Protein AF-A0A7S0NFL0-F1 (afdb_monomer)

Structure (mmCIF, N/CA/C/O backbone):
data_AF-A0A7S0NFL0-F1
#
_entry.id   AF-A0A7S0NFL0-F1
#
loop_
_atom_site.group_PDB
_atom_site.id
_atom_site.type_symbol
_atom_site.label_atom_id
_atom_site.label_alt_id
_atom_site.label_comp_id
_atom_site.label_asym_id
_atom_site.label_entity_id
_atom_site.label_seq_id
_atom_site.pdbx_PDB_ins_code
_atom_site.Cartn_x
_atom_site.Cartn_y
_atom_site.Cartn_z
_atom_site.occupancy
_atom_site.B_iso_or_equiv
_atom_site.auth_seq_id
_atom_site.auth_comp_id
_atom_site.auth_asym_id
_atom_site.auth_atom_id
_atom_site.pdbx_PDB_model_num
ATOM 1 N N . MET A 1 1 ? -20.882 2.914 -18.764 1.00 39.91 1 MET A N 1
ATOM 2 C CA . MET A 1 1 ? -21.472 2.795 -17.415 1.00 39.91 1 MET A CA 1
ATOM 3 C C . MET A 1 1 ? -20.404 2.250 -16.483 1.00 39.91 1 MET A C 1
ATOM 5 O O . MET A 1 1 ? -20.250 1.039 -16.434 1.00 39.91 1 MET A O 1
ATOM 9 N N . ALA A 1 2 ? -19.615 3.140 -15.873 1.00 44.19 2 ALA A N 1
ATOM 10 C CA . ALA A 1 2 ? -18.909 2.973 -14.593 1.00 44.19 2 ALA A CA 1
ATOM 11 C C . ALA A 1 2 ? -17.993 4.198 -14.362 1.00 44.19 2 ALA A C 1
ATOM 13 O O . ALA A 1 2 ? -16.804 4.044 -14.125 1.00 44.19 2 ALA A O 1
ATOM 14 N N . ASP A 1 3 ? -18.529 5.415 -14.477 1.00 52.25 3 ASP A N 1
ATOM 15 C CA . ASP A 1 3 ? -17.844 6.620 -13.986 1.00 52.25 3 ASP A CA 1
ATOM 16 C C . ASP A 1 3 ? -18.491 6.979 -12.642 1.00 52.25 3 ASP A C 1
ATOM 18 O O . ASP A 1 3 ? -19.275 7.917 -12.545 1.00 52.25 3 ASP A O 1
ATOM 22 N N . GLY A 1 4 ? -18.289 6.113 -11.643 1.00 66.06 4 GLY A N 1
ATOM 23 C CA . GLY A 1 4 ? -18.633 6.391 -10.244 1.00 66.06 4 GLY A CA 1
ATOM 24 C C . GLY A 1 4 ? -17.430 6.985 -9.516 1.00 66.06 4 GLY A C 1
ATOM 25 O O . GLY A 1 4 ? -16.296 6.792 -9.966 1.00 66.06 4 GLY A O 1
ATOM 26 N N . ASP A 1 5 ? -17.647 7.674 -8.399 1.00 86.31 5 ASP A N 1
ATOM 27 C CA . ASP A 1 5 ? -16.567 8.313 -7.648 1.00 86.31 5 ASP A CA 1
ATOM 28 C C . ASP A 1 5 ? -15.470 7.301 -7.254 1.00 86.31 5 ASP A C 1
ATOM 30 O O . ASP A 1 5 ? -15.765 6.207 -6.755 1.00 86.31 5 ASP A O 1
ATOM 34 N N . PRO A 1 6 ? -14.178 7.617 -7.480 1.00 86.44 6 PRO A N 1
ATOM 35 C CA . PRO A 1 6 ? -13.080 6.680 -7.230 1.00 86.44 6 PRO A CA 1
ATOM 36 C C . PRO A 1 6 ? -12.967 6.293 -5.751 1.00 86.44 6 PRO A C 1
ATOM 38 O O . PRO A 1 6 ? -12.461 5.212 -5.438 1.00 86.44 6 PRO A O 1
ATOM 41 N N . GLU A 1 7 ? -13.447 7.159 -4.859 1.00 89.94 7 GLU A N 1
ATOM 42 C CA . GLU A 1 7 ? -13.522 6.925 -3.419 1.00 89.94 7 GLU A CA 1
ATOM 43 C C . GLU A 1 7 ? -14.587 5.887 -3.070 1.00 89.94 7 GLU A C 1
ATOM 45 O O . GLU A 1 7 ? -14.297 4.956 -2.326 1.00 89.94 7 GLU A O 1
ATOM 50 N N . GLU A 1 8 ? -15.784 5.978 -3.654 1.00 88.12 8 GLU A N 1
ATOM 51 C CA . GLU A 1 8 ? -16.863 5.011 -3.422 1.00 88.12 8 GLU A CA 1
ATOM 52 C C . GLU A 1 8 ? -16.481 3.615 -3.917 1.00 88.12 8 GLU A C 1
ATOM 54 O O . GLU A 1 8 ? -16.719 2.615 -3.239 1.00 88.12 8 GLU A O 1
ATOM 59 N N . GLN A 1 9 ? -15.814 3.537 -5.073 1.00 88.94 9 GLN A N 1
ATOM 60 C CA . GLN A 1 9 ? -15.293 2.272 -5.592 1.00 88.94 9 GLN A CA 1
ATOM 61 C C . GLN A 1 9 ? -14.259 1.659 -4.641 1.00 88.94 9 GLN A C 1
ATOM 63 O O . GLN A 1 9 ? -14.292 0.455 -4.376 1.00 88.94 9 GLN A O 1
ATOM 68 N N . ALA A 1 10 ? -13.348 2.487 -4.119 1.00 91.00 10 ALA A N 1
ATOM 69 C CA . ALA A 1 10 ? -12.348 2.044 -3.159 1.00 91.00 10 ALA A CA 1
ATOM 70 C C . ALA A 1 10 ? -13.003 1.592 -1.845 1.00 91.00 10 ALA A C 1
ATOM 72 O O . ALA A 1 10 ? -12.675 0.516 -1.352 1.00 91.00 10 ALA A O 1
ATOM 73 N N . ALA A 1 11 ? -13.964 2.355 -1.321 1.00 90.38 11 ALA A N 1
ATOM 74 C CA . ALA A 1 11 ? -14.719 2.021 -0.118 1.00 90.38 11 ALA A CA 1
ATOM 75 C C . ALA A 1 11 ? -15.439 0.673 -0.246 1.00 90.38 11 ALA A C 1
ATOM 77 O O . ALA A 1 11 ? -15.284 -0.202 0.609 1.00 90.38 11 ALA A O 1
ATOM 78 N N . PHE A 1 12 ? -16.170 0.481 -1.347 1.00 89.12 12 PHE A N 1
ATOM 79 C CA . PHE A 1 12 ? -16.868 -0.766 -1.635 1.00 89.12 12 PHE A CA 1
ATOM 80 C C . PHE A 1 12 ? -15.894 -1.945 -1.702 1.00 89.12 12 PHE A C 1
ATOM 82 O O . PHE A 1 12 ? -16.105 -2.966 -1.051 1.00 89.12 12 PHE A O 1
ATOM 89 N N . TRP A 1 13 ? -14.797 -1.801 -2.448 1.00 90.81 13 TRP A N 1
ATOM 90 C CA . TRP A 1 13 ? -13.814 -2.870 -2.591 1.00 90.81 13 TRP A CA 1
ATOM 91 C C . TRP A 1 13 ? -13.148 -3.238 -1.266 1.00 90.81 13 TRP A C 1
ATOM 93 O O . TRP A 1 13 ? -13.089 -4.419 -0.926 1.00 90.81 13 TRP A O 1
ATOM 103 N N . VAL A 1 14 ? -12.697 -2.243 -0.494 1.00 91.69 14 VAL A N 1
ATOM 104 C CA . VAL A 1 14 ? -12.113 -2.475 0.833 1.00 91.69 14 VAL A CA 1
ATOM 105 C C . VAL A 1 14 ? -13.106 -3.219 1.718 1.00 91.69 14 VAL A C 1
ATOM 107 O O . VAL A 1 14 ? -12.713 -4.174 2.389 1.00 91.69 14 VAL A O 1
ATOM 110 N N . GLY A 1 15 ? -14.387 -2.845 1.683 1.00 89.75 15 GLY A N 1
ATOM 111 C CA . GLY A 1 15 ? -15.393 -3.494 2.513 1.00 89.75 15 GLY A CA 1
ATOM 112 C C . GLY A 1 15 ? -15.697 -4.935 2.118 1.00 89.75 15 GLY A C 1
ATOM 113 O O . GLY A 1 15 ? -15.808 -5.799 2.985 1.00 89.75 15 GLY A O 1
ATOM 114 N N . VAL A 1 16 ? -15.743 -5.237 0.819 1.00 89.81 16 VAL A N 1
ATOM 115 C CA . VAL A 1 16 ? -15.941 -6.618 0.352 1.00 89.81 16 VAL A CA 1
ATOM 116 C C . VAL A 1 16 ? -14.723 -7.496 0.649 1.00 89.81 16 VAL A C 1
ATOM 118 O O . VAL A 1 16 ? -14.895 -8.658 1.006 1.00 89.81 16 VAL A O 1
ATOM 121 N N . VAL A 1 17 ? -13.500 -6.968 0.529 1.00 90.06 17 VAL A N 1
ATOM 122 C CA . VAL A 1 17 ? -12.283 -7.756 0.790 1.00 90.06 17 VAL A CA 1
ATOM 123 C C . VAL A 1 17 ? -12.088 -8.008 2.284 1.00 90.06 17 VAL A C 1
ATOM 125 O O . VAL A 1 17 ? -11.787 -9.129 2.674 1.00 90.06 17 VAL A O 1
ATOM 128 N N . THR A 1 18 ? -12.269 -6.992 3.126 1.00 88.06 18 THR A N 1
ATOM 129 C CA . THR A 1 18 ? -12.062 -7.118 4.581 1.00 88.06 18 THR A CA 1
ATOM 130 C C . THR A 1 18 ? -13.254 -7.725 5.318 1.00 88.06 18 THR A C 1
ATOM 132 O O . THR A 1 18 ? -13.111 -8.159 6.457 1.00 88.06 18 THR A O 1
ATOM 135 N N . GLY A 1 19 ? -14.441 -7.730 4.703 1.00 86.06 19 GLY A N 1
ATOM 136 C CA . GLY A 1 19 ? -15.700 -8.061 5.372 1.00 86.06 19 GLY A CA 1
ATOM 137 C C . GLY A 1 19 ? -16.200 -6.972 6.333 1.00 86.06 19 GLY A C 1
ATOM 138 O O . GLY A 1 19 ? -17.223 -7.167 6.987 1.00 86.06 19 GLY A O 1
ATOM 139 N N . SER A 1 20 ? -15.507 -5.831 6.419 1.00 83.88 20 SER A N 1
ATOM 140 C CA . SER A 1 20 ? -15.884 -4.685 7.249 1.00 83.88 20 SER A CA 1
ATOM 141 C C . SER A 1 20 ? -16.659 -3.665 6.422 1.00 83.88 20 SER A C 1
ATOM 143 O O . SER A 1 20 ? -16.194 -3.227 5.379 1.00 83.88 20 SER A O 1
ATOM 145 N N . VAL A 1 21 ? -17.828 -3.227 6.885 1.00 83.00 21 VAL A N 1
ATOM 146 C CA . VAL A 1 21 ? -18.623 -2.215 6.171 1.00 83.00 21 VAL A CA 1
ATOM 147 C C . VAL A 1 21 ? -18.299 -0.825 6.712 1.00 83.00 21 VAL A C 1
ATOM 149 O O . VAL A 1 21 ? -18.170 -0.637 7.924 1.00 83.00 21 VAL A O 1
ATOM 152 N N . GLN A 1 22 ? -18.168 0.151 5.813 1.00 85.12 22 GLN A N 1
ATOM 153 C CA . GLN A 1 22 ? -18.051 1.555 6.193 1.00 85.12 22 GLN A CA 1
ATOM 154 C C . GLN A 1 22 ? -19.313 1.990 6.960 1.00 85.12 22 GLN A C 1
ATOM 156 O O . GLN A 1 22 ? -20.418 1.802 6.447 1.00 85.12 22 GLN A O 1
ATOM 161 N N . PRO A 1 23 ? -19.183 2.576 8.164 1.00 83.56 23 PRO A N 1
ATOM 162 C CA . PRO A 1 23 ? -20.334 3.075 8.910 1.00 83.56 23 PRO A CA 1
ATOM 163 C C . PRO A 1 23 ? -21.104 4.143 8.125 1.00 83.56 23 PRO A C 1
ATOM 165 O O . PRO A 1 23 ? -20.500 5.019 7.501 1.00 83.56 23 PRO A O 1
ATOM 168 N N . GLU A 1 24 ? -22.437 4.094 8.179 1.00 79.62 24 GLU A N 1
ATOM 169 C CA . GLU A 1 24 ? -23.292 5.078 7.508 1.00 79.62 24 GLU A CA 1
ATOM 170 C C . GLU A 1 24 ? -22.991 6.500 8.012 1.00 79.62 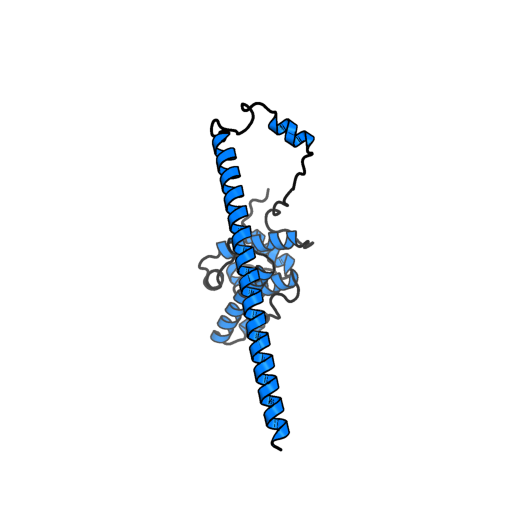24 GLU A C 1
ATOM 172 O O . GLU A 1 24 ? -23.022 6.775 9.212 1.00 79.62 24 GLU A O 1
ATOM 177 N N . GLY A 1 25 ? -22.687 7.412 7.084 1.00 80.12 25 GLY A N 1
ATOM 178 C CA . GLY A 1 25 ? -22.397 8.819 7.381 1.00 80.12 25 GLY A CA 1
ATOM 179 C C . GLY A 1 25 ? -20.947 9.135 7.777 1.00 80.12 25 GLY A C 1
ATOM 180 O O . GLY A 1 25 ? -20.617 10.313 7.909 1.00 80.12 25 GLY A O 1
ATOM 181 N N . GLU A 1 26 ? -20.063 8.140 7.928 1.00 86.44 26 GLU A N 1
ATOM 182 C CA . GLU A 1 26 ? -18.617 8.383 8.059 1.00 86.44 26 GLU A CA 1
ATOM 183 C C . GLU A 1 26 ? -17.976 8.585 6.679 1.00 86.44 26 GLU A C 1
ATOM 185 O O . GLU A 1 26 ? -18.366 7.941 5.708 1.00 86.44 26 GLU A O 1
ATOM 190 N N . SER A 1 27 ? -16.961 9.450 6.577 1.00 90.12 27 SER A N 1
ATOM 191 C CA . SER A 1 27 ? -16.130 9.541 5.370 1.00 90.12 27 SER A CA 1
ATOM 192 C C . SER A 1 27 ? -15.173 8.347 5.275 1.00 90.12 27 SER A C 1
ATOM 194 O O . SER A 1 27 ? -14.761 7.781 6.294 1.00 90.12 27 SER A O 1
ATOM 196 N N . LEU A 1 28 ? -14.751 7.993 4.056 1.00 90.25 28 LEU A N 1
ATOM 197 C C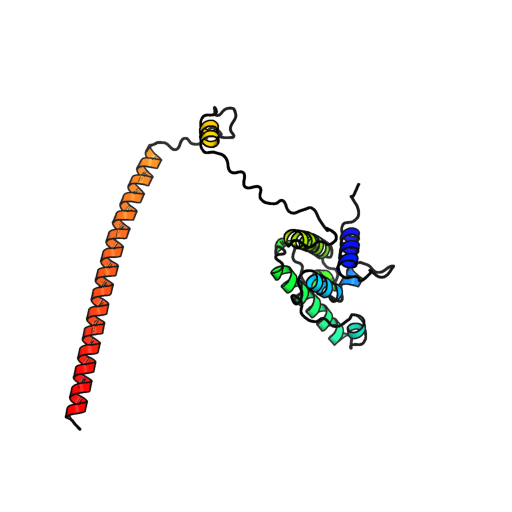A . LEU A 1 28 ? -13.764 6.926 3.840 1.00 90.25 28 LEU A CA 1
ATOM 198 C C . LEU A 1 28 ? -12.463 7.210 4.612 1.00 90.25 28 LEU A C 1
ATOM 200 O O . LEU A 1 28 ? -11.875 6.312 5.214 1.00 90.25 28 LEU A O 1
ATOM 204 N N . GLN A 1 29 ? -12.057 8.479 4.674 1.00 92.31 29 GLN A N 1
ATOM 205 C CA . GLN A 1 29 ? -10.914 8.927 5.464 1.00 92.31 29 GLN A CA 1
ATOM 206 C C . GLN A 1 29 ? -11.072 8.594 6.955 1.00 92.31 29 GLN A C 1
ATOM 208 O O . GLN A 1 29 ? -10.164 8.006 7.545 1.00 92.31 29 GLN A O 1
ATOM 213 N N . ALA A 1 30 ? -12.219 8.911 7.563 1.00 91.75 30 ALA A N 1
ATOM 214 C CA . ALA A 1 30 ? -12.462 8.675 8.987 1.00 91.75 30 ALA A CA 1
ATOM 215 C C . ALA A 1 30 ? -12.488 7.177 9.332 1.00 91.75 30 ALA A 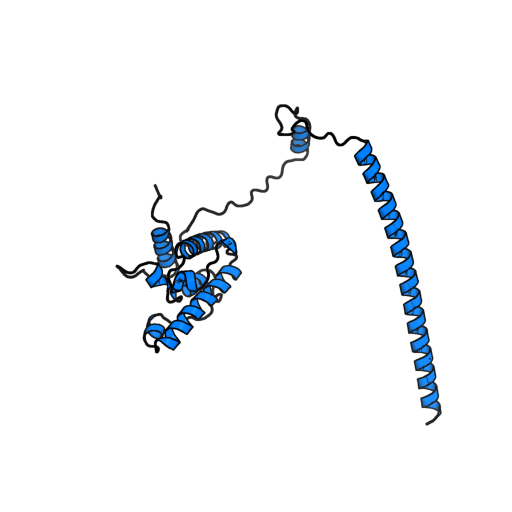C 1
ATOM 217 O O . ALA A 1 30 ? -12.002 6.766 10.395 1.00 91.75 30 ALA A O 1
ATOM 218 N N . TRP A 1 31 ? -13.001 6.362 8.410 1.00 91.56 31 TRP A N 1
ATOM 219 C CA . TRP A 1 31 ? -13.029 4.912 8.543 1.00 91.56 31 TRP A CA 1
ATOM 220 C C . TRP A 1 31 ? -11.614 4.308 8.496 1.00 91.56 31 TRP A C 1
ATOM 222 O O . TRP A 1 31 ? -11.231 3.532 9.379 1.00 91.56 31 TRP A O 1
ATOM 232 N N . LEU A 1 32 ? -10.788 4.738 7.536 1.00 92.06 32 LEU A N 1
ATOM 233 C CA . LEU A 1 32 ? -9.422 4.235 7.340 1.00 92.06 32 LEU A CA 1
ATOM 234 C C . LEU A 1 32 ? -8.389 4.823 8.313 1.00 92.06 32 LEU A C 1
ATOM 236 O O . LEU A 1 32 ? -7.344 4.210 8.530 1.00 92.06 32 LEU A O 1
ATOM 240 N N . LYS A 1 33 ? -8.673 5.968 8.948 1.00 91.38 33 LYS A N 1
ATOM 241 C CA . LYS A 1 33 ? -7.745 6.698 9.833 1.00 91.38 33 LYS A CA 1
ATOM 242 C C . LYS A 1 33 ? -7.139 5.858 10.959 1.00 91.38 33 LYS A C 1
ATOM 244 O O . LYS A 1 33 ? -6.019 6.120 11.387 1.00 91.38 33 LYS A O 1
ATOM 249 N N . SER A 1 34 ? -7.865 4.853 11.445 1.00 88.44 34 SER A N 1
ATOM 250 C CA . SER A 1 34 ? -7.371 3.960 12.503 1.00 88.44 34 SER A CA 1
ATOM 251 C C . SER A 1 34 ? -6.223 3.037 12.054 1.00 88.44 34 SER A C 1
ATOM 253 O O . SER A 1 34 ? -5.538 2.445 12.892 1.00 88.44 34 SER A O 1
ATOM 255 N N . GLY A 1 35 ? -6.044 2.862 10.739 1.00 89.56 35 GLY A N 1
ATOM 256 C CA . GLY A 1 35 ? -5.087 1.941 10.123 1.00 89.56 35 GLY A CA 1
ATOM 257 C C . GLY A 1 35 ? -5.440 0.456 10.269 1.00 89.56 35 GLY A C 1
ATOM 258 O O . GLY A 1 35 ? -4.826 -0.377 9.614 1.00 89.56 35 GLY A O 1
ATOM 259 N N . VAL A 1 36 ? -6.444 0.100 11.081 1.00 90.88 36 VAL A N 1
ATOM 260 C CA . VAL A 1 36 ? -6.817 -1.300 11.356 1.00 90.88 36 VAL A CA 1
ATOM 261 C C . VAL A 1 36 ? -7.357 -1.983 10.102 1.00 90.88 36 VAL A C 1
ATOM 263 O O . VAL A 1 36 ? -6.850 -3.032 9.719 1.00 90.88 36 VAL A O 1
ATOM 266 N N . VAL A 1 37 ? -8.313 -1.336 9.427 1.00 92.00 37 VAL A N 1
ATOM 267 C CA . VAL A 1 37 ? -8.941 -1.838 8.191 1.00 92.00 37 VAL A CA 1
ATOM 268 C C . VAL A 1 37 ? -7.906 -2.012 7.077 1.00 92.00 37 VAL A C 1
ATOM 270 O O . VAL A 1 37 ? -7.956 -2.976 6.321 1.00 92.00 37 VAL A O 1
ATOM 273 N N . LEU A 1 38 ? -6.922 -1.110 6.997 1.00 92.69 38 LEU A N 1
ATOM 274 C CA . LEU A 1 38 ? -5.840 -1.193 6.015 1.00 92.69 38 LEU A CA 1
ATOM 275 C C . LEU A 1 38 ? -4.938 -2.409 6.264 1.00 92.69 38 LEU A C 1
ATOM 277 O O . LEU A 1 38 ? -4.599 -3.138 5.332 1.00 92.69 38 LEU A O 1
ATOM 281 N N . CYS A 1 39 ? -4.579 -2.675 7.518 1.00 91.94 39 CYS A N 1
ATOM 282 C CA . CYS A 1 39 ? -3.801 -3.866 7.849 1.00 91.94 39 CYS A CA 1
ATOM 283 C C . CYS A 1 39 ? -4.598 -5.161 7.643 1.00 91.94 39 CYS A C 1
ATOM 285 O O . CYS A 1 39 ? -4.041 -6.144 7.160 1.00 91.94 39 CYS A O 1
ATOM 287 N N . GLU A 1 40 ? -5.894 -5.177 7.971 1.00 90.75 40 GLU A N 1
ATOM 288 C CA . GLU A 1 40 ? -6.790 -6.309 7.687 1.00 90.75 40 GLU A CA 1
ATOM 289 C C . GLU A 1 40 ? -6.883 -6.589 6.185 1.00 90.75 40 GLU A C 1
ATOM 291 O O . GLU A 1 40 ? -6.792 -7.743 5.760 1.00 90.75 40 GLU A O 1
ATOM 296 N N . LEU A 1 41 ? -6.977 -5.535 5.372 1.00 91.50 41 LEU A N 1
ATOM 297 C CA . LEU A 1 41 ? -6.988 -5.626 3.917 1.00 91.50 41 LEU A CA 1
ATOM 298 C C . LEU A 1 41 ? -5.727 -6.319 3.402 1.00 91.50 41 LEU A C 1
ATOM 300 O O . LEU A 1 41 ? -5.813 -7.305 2.672 1.00 91.50 41 LEU A O 1
ATOM 304 N N . VAL A 1 42 ? -4.549 -5.860 3.824 1.00 91.31 42 VAL A N 1
ATOM 305 C CA . VAL A 1 42 ? -3.285 -6.461 3.382 1.00 91.31 42 VAL A CA 1
ATOM 306 C C . VAL A 1 42 ? -3.116 -7.883 3.909 1.00 91.31 42 VAL A C 1
ATOM 308 O O . VAL A 1 42 ? -2.676 -8.750 3.160 1.00 91.31 42 VAL A O 1
ATOM 311 N N . ASN A 1 43 ? -3.522 -8.161 5.146 1.00 90.44 43 ASN A N 1
ATOM 312 C CA . ASN A 1 43 ? -3.487 -9.516 5.697 1.00 90.44 43 ASN A CA 1
ATOM 313 C C . ASN A 1 43 ? -4.440 -10.478 4.970 1.00 90.44 43 ASN A C 1
ATOM 315 O O . ASN A 1 43 ? -4.155 -11.671 4.905 1.00 90.44 43 ASN A O 1
ATOM 319 N N . THR A 1 44 ? -5.535 -9.976 4.395 1.00 88.88 44 THR A N 1
ATOM 320 C CA . THR A 1 44 ? -6.440 -10.779 3.560 1.00 88.88 44 THR A CA 1
ATOM 321 C C . THR A 1 44 ? -5.818 -11.090 2.199 1.00 88.88 44 THR A C 1
ATOM 323 O O . THR A 1 44 ? -5.957 -12.200 1.691 1.00 88.88 44 THR A O 1
ATOM 326 N N . LEU A 1 45 ? -5.092 -10.130 1.617 1.00 87.56 45 LEU A N 1
ATOM 327 C CA . LEU A 1 45 ? -4.403 -10.306 0.335 1.00 87.56 45 LEU A CA 1
ATOM 328 C C . LEU A 1 45 ? -3.135 -11.163 0.452 1.00 87.56 45 LEU A C 1
ATOM 330 O O . LEU A 1 45 ? -2.798 -11.908 -0.466 1.00 87.56 45 LEU A O 1
ATOM 334 N N . SER A 1 46 ? -2.412 -11.040 1.562 1.00 83.81 46 SER A N 1
ATOM 335 C CA . SER A 1 46 ? -1.221 -11.823 1.872 1.00 83.81 46 SER A CA 1
ATOM 336 C C . SER A 1 46 ? -1.136 -12.052 3.382 1.00 83.81 46 SER A C 1
ATOM 338 O O . SER A 1 46 ? -0.751 -11.136 4.121 1.00 83.81 46 SER A O 1
ATOM 340 N N . PRO A 1 47 ? -1.449 -13.266 3.863 1.00 82.88 47 PRO A N 1
ATOM 341 C CA . PRO A 1 47 ? -1.492 -13.548 5.291 1.00 82.88 47 PRO A CA 1
ATOM 342 C C . PRO A 1 47 ? -0.131 -13.305 5.952 1.00 82.88 47 PRO A C 1
ATOM 344 O O . PRO A 1 47 ? 0.899 -13.795 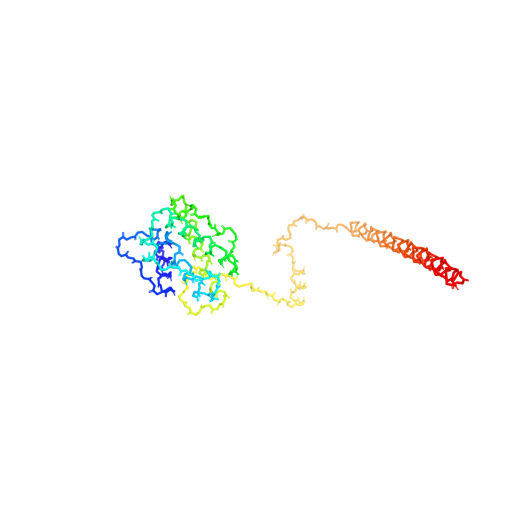5.492 1.00 82.88 47 PRO A O 1
ATOM 347 N N . GLY A 1 48 ? -0.138 -12.541 7.049 1.00 74.75 48 GLY A N 1
ATOM 348 C CA . GLY A 1 48 ? 1.043 -12.265 7.873 1.00 74.75 48 GLY A CA 1
ATOM 349 C C . GLY A 1 48 ? 1.890 -11.064 7.442 1.00 74.75 48 GLY A C 1
ATOM 350 O O . GLY A 1 48 ? 2.916 -10.813 8.068 1.00 74.75 48 GLY A O 1
ATOM 351 N N . CYS A 1 49 ? 1.483 -10.307 6.420 1.00 75.38 49 CYS A N 1
ATOM 352 C CA . CYS A 1 49 ? 2.302 -9.224 5.869 1.00 75.38 49 CYS A CA 1
ATOM 353 C C . CYS A 1 49 ? 2.297 -7.942 6.732 1.00 75.38 49 CYS A C 1
ATOM 355 O O . CYS A 1 49 ? 3.329 -7.290 6.840 1.00 75.38 49 CYS A O 1
ATOM 357 N N . ALA A 1 50 ? 1.186 -7.617 7.409 1.00 72.19 50 ALA A N 1
ATOM 358 C CA . ALA A 1 50 ? 1.067 -6.436 8.283 1.00 72.19 50 ALA A CA 1
ATOM 359 C C . ALA A 1 50 ? 1.057 -6.783 9.792 1.00 72.19 50 ALA A C 1
ATOM 361 O O . ALA A 1 50 ? 0.702 -5.961 10.637 1.00 72.19 50 ALA A O 1
ATOM 362 N N . GLY A 1 51 ? 1.410 -8.023 10.155 1.00 73.38 51 GLY A N 1
ATOM 363 C CA . GLY A 1 51 ? 1.367 -8.495 11.542 1.00 73.38 51 GLY A CA 1
ATOM 364 C C . GLY A 1 51 ? -0.043 -8.501 12.158 1.00 73.38 51 GLY A C 1
ATOM 365 O O . GLY A 1 51 ? -1.057 -8.359 11.471 1.00 73.38 51 GLY A O 1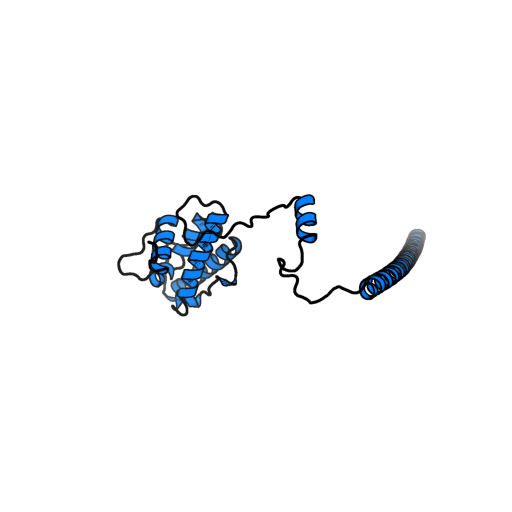
ATOM 366 N N . LYS A 1 52 ? -0.122 -8.711 13.480 1.00 71.75 52 LYS A N 1
ATOM 367 C CA . LYS A 1 52 ? -1.392 -8.738 14.224 1.00 71.75 52 LYS A CA 1
ATOM 368 C C . LYS A 1 52 ? -1.756 -7.335 14.709 1.00 71.75 52 LYS A C 1
ATOM 370 O O . LYS A 1 52 ? -1.130 -6.813 15.631 1.00 71.75 52 LYS A O 1
ATOM 375 N N . THR A 1 53 ? -2.792 -6.744 14.125 1.00 72.62 53 THR A N 1
ATOM 376 C CA . THR A 1 53 ? -3.343 -5.457 14.561 1.00 72.62 53 THR A CA 1
ATOM 377 C C . THR A 1 53 ? -4.332 -5.614 15.714 1.00 72.62 53 THR A C 1
ATOM 379 O O . THR A 1 53 ? -4.959 -6.655 15.904 1.00 72.62 53 THR A O 1
ATOM 382 N N . SER A 1 54 ? -4.436 -4.572 16.543 1.00 71.12 54 SER A N 1
ATOM 383 C CA . SER A 1 54 ? -5.476 -4.473 17.574 1.00 71.12 54 SER A CA 1
ATOM 384 C C . SER A 1 54 ? -6.758 -3.909 16.963 1.00 71.12 54 SER A C 1
ATOM 386 O O . SER A 1 54 ? -6.686 -2.997 16.144 1.00 71.12 54 SER A O 1
ATOM 388 N N . SER A 1 55 ? -7.918 -4.406 17.391 1.00 75.31 55 SER A N 1
ATOM 389 C CA . SER A 1 55 ? -9.228 -3.963 16.898 1.00 75.31 55 SER A CA 1
ATOM 390 C C . SER A 1 55 ? -9.487 -2.475 17.179 1.00 75.31 55 SER A C 1
ATOM 392 O O . SER A 1 55 ? -9.011 -1.933 18.184 1.00 75.31 55 SER A O 1
ATOM 394 N N . ARG A 1 56 ? -10.303 -1.819 16.336 1.00 72.62 56 ARG A N 1
ATOM 395 C CA . ARG A 1 56 ? -10.687 -0.393 16.478 1.00 72.62 56 ARG A CA 1
ATOM 396 C C . ARG A 1 56 ? -11.248 -0.075 17.872 1.00 72.62 56 ARG A C 1
ATOM 398 O O . ARG A 1 56 ? -10.917 0.956 18.449 1.00 72.62 56 ARG A O 1
ATOM 405 N N . GLU A 1 57 ? -12.026 -0.986 18.449 1.00 72.88 57 GLU A N 1
ATOM 406 C CA . GLU A 1 57 ? -12.613 -0.858 19.793 1.00 72.88 57 GLU A CA 1
ATOM 407 C C . GLU A 1 57 ? -11.552 -0.823 20.906 1.00 72.88 57 GLU A C 1
ATOM 409 O O . GLU A 1 57 ? -11.620 -0.012 21.830 1.00 72.88 57 GLU A O 1
ATOM 414 N N . VAL A 1 58 ? -10.513 -1.653 20.782 1.00 75.00 58 VAL A N 1
ATOM 415 C CA . VAL A 1 58 ? -9.387 -1.710 21.729 1.00 75.00 58 VAL A CA 1
ATOM 416 C C . VAL A 1 58 ? -8.510 -0.460 21.624 1.00 75.00 58 VAL A C 1
ATOM 418 O O . VAL A 1 58 ? -7.892 -0.036 22.597 1.00 75.00 58 VAL A O 1
ATOM 421 N N . LEU A 1 59 ? -8.448 0.153 20.443 1.00 77.94 59 LEU A N 1
ATOM 422 C CA . LEU A 1 59 ? -7.793 1.444 20.236 1.00 77.94 59 LEU A CA 1
ATOM 423 C C . LEU A 1 59 ? -8.596 2.597 20.842 1.00 77.94 59 LEU A C 1
ATOM 425 O O . LEU A 1 59 ? -8.006 3.498 21.437 1.00 77.94 59 LEU A O 1
ATOM 429 N N . ALA A 1 60 ? -9.924 2.557 20.727 1.00 77.94 60 ALA A N 1
ATOM 430 C CA . ALA A 1 60 ? -10.813 3.585 21.259 1.00 77.94 60 ALA A CA 1
ATOM 431 C C . ALA A 1 60 ? -10.807 3.651 22.796 1.00 77.94 60 ALA A C 1
ATOM 433 O O . ALA A 1 60 ? -10.974 4.735 23.351 1.00 77.94 60 ALA A O 1
ATOM 434 N N . SER A 1 61 ? -10.567 2.527 23.480 1.00 79.81 61 SER A N 1
ATOM 435 C CA . SER A 1 61 ? -10.485 2.467 24.948 1.00 79.81 61 SER A CA 1
ATOM 436 C C . SER A 1 61 ? -9.145 2.940 25.528 1.00 79.81 61 SER A C 1
ATOM 438 O O . SER A 1 61 ? -9.026 3.128 26.740 1.00 79.81 61 SER A O 1
ATOM 440 N N . LYS A 1 62 ? -8.122 3.155 24.689 1.00 83.62 62 LYS A N 1
ATOM 441 C CA . LYS A 1 62 ? -6.798 3.618 25.130 1.00 83.62 62 LYS A CA 1
ATOM 442 C C . LYS A 1 62 ? -6.762 5.142 25.331 1.00 83.62 62 LYS A C 1
ATOM 444 O O . LYS A 1 62 ? -7.464 5.878 24.637 1.00 83.62 62 LYS A O 1
ATOM 449 N N . PRO A 1 63 ? -5.879 5.647 26.218 1.00 88.88 63 PRO A N 1
ATOM 450 C CA . PRO A 1 63 ? -5.620 7.081 26.354 1.00 88.88 63 PRO A CA 1
ATOM 451 C C . PRO A 1 63 ? -5.279 7.727 25.006 1.00 88.88 63 PRO A C 1
ATOM 453 O O . PRO A 1 63 ? -4.557 7.121 24.210 1.00 88.88 63 PRO A O 1
ATOM 456 N N . GLN A 1 64 ? -5.737 8.966 24.766 1.00 85.12 64 GLN A N 1
ATOM 457 C CA . GLN A 1 64 ? -5.590 9.633 23.461 1.00 85.12 64 GLN A CA 1
ATOM 458 C C . GLN A 1 64 ? -4.166 9.555 22.899 1.00 85.12 64 GLN A C 1
ATOM 460 O O . GLN A 1 64 ? -4.001 9.202 21.739 1.00 85.12 64 GLN A O 1
ATOM 465 N N . MET A 1 65 ? -3.141 9.841 23.703 1.00 86.94 65 MET A N 1
ATOM 466 C CA . MET A 1 65 ? -1.750 9.818 23.240 1.00 86.94 65 MET A CA 1
ATOM 467 C C . MET A 1 65 ? -1.331 8.435 22.714 1.00 86.94 65 MET A C 1
ATOM 469 O O . MET A 1 65 ? -0.786 8.331 21.618 1.00 86.94 65 MET A O 1
ATOM 473 N N . ILE A 1 66 ? -1.658 7.374 23.456 1.00 86.81 66 ILE A N 1
ATOM 474 C CA . ILE A 1 66 ? -1.339 5.987 23.090 1.00 86.81 66 ILE A CA 1
ATOM 475 C C . ILE A 1 66 ? -2.126 5.571 21.844 1.00 86.81 66 ILE A C 1
ATOM 477 O O . ILE A 1 66 ? -1.583 4.910 20.959 1.00 86.81 66 ILE A O 1
ATOM 481 N N . ARG A 1 67 ? -3.397 5.980 21.752 1.00 87.94 67 ARG A N 1
ATOM 482 C CA . ARG A 1 67 ? -4.238 5.718 20.582 1.00 87.94 67 ARG A CA 1
ATOM 483 C C . ARG A 1 67 ? -3.621 6.311 19.314 1.00 87.94 67 ARG A C 1
ATOM 485 O O . ARG A 1 67 ? -3.430 5.572 18.357 1.00 87.94 67 ARG A O 1
ATOM 492 N N . ARG A 1 68 ? -3.248 7.597 19.324 1.00 88.88 68 ARG A N 1
ATOM 493 C CA . ARG A 1 68 ? -2.651 8.264 18.150 1.00 88.88 68 ARG A CA 1
ATOM 494 C C . ARG A 1 68 ? -1.367 7.576 17.691 1.00 88.88 68 ARG A C 1
ATOM 496 O O . ARG A 1 68 ? -1.196 7.338 16.502 1.00 88.88 68 ARG A O 1
ATOM 503 N N . MET A 1 69 ? -0.491 7.225 18.637 1.00 90.25 69 MET A N 1
ATOM 504 C CA . MET A 1 69 ? 0.747 6.498 18.338 1.00 90.25 69 MET A CA 1
ATOM 505 C C . MET A 1 69 ? 0.461 5.165 17.644 1.00 90.25 69 MET A C 1
ATOM 507 O O . MET A 1 69 ? 1.082 4.858 16.631 1.00 90.25 69 MET A O 1
ATOM 511 N N . LYS A 1 70 ? -0.513 4.400 18.148 1.00 89.94 70 LYS A N 1
ATOM 512 C CA . LYS A 1 70 ? -0.834 3.091 17.578 1.00 89.94 70 LYS A CA 1
ATOM 513 C C . LYS A 1 70 ? -1.544 3.182 16.224 1.00 89.94 70 LYS A C 1
ATOM 515 O O . LYS A 1 70 ? -1.268 2.367 15.353 1.00 89.94 70 LYS A O 1
ATOM 520 N N . GLU A 1 71 ? -2.410 4.176 16.021 1.00 91.00 71 GLU A N 1
ATOM 521 C CA . GLU A 1 71 ? -3.030 4.452 14.713 1.00 91.00 71 GLU A CA 1
ATOM 522 C C . GLU A 1 71 ? -1.961 4.779 13.655 1.00 91.00 71 GLU A C 1
ATOM 524 O O . GLU A 1 71 ? -1.981 4.212 12.564 1.00 91.00 71 GLU A O 1
ATOM 529 N N . MET A 1 72 ? -0.978 5.622 13.995 1.00 91.50 72 MET A N 1
ATOM 530 C CA . MET A 1 72 ? 0.142 5.935 13.100 1.00 91.50 72 MET A CA 1
ATOM 531 C C . MET A 1 72 ? 1.021 4.712 12.808 1.00 91.50 72 MET A C 1
ATOM 533 O O . MET A 1 72 ? 1.401 4.503 11.659 1.00 91.50 72 MET A O 1
ATOM 537 N N . GLU A 1 73 ? 1.314 3.890 13.819 1.00 91.50 73 GLU A N 1
ATOM 538 C CA . GLU A 1 73 ? 2.089 2.651 13.666 1.00 91.50 73 GLU A CA 1
ATOM 539 C C . GLU A 1 73 ? 1.393 1.658 12.719 1.00 91.50 73 GLU A C 1
ATOM 541 O O . GLU A 1 73 ? 2.041 1.076 11.851 1.00 91.50 73 GLU A O 1
ATOM 546 N N . ASN A 1 74 ? 0.067 1.511 12.823 1.00 91.62 74 ASN A N 1
ATOM 547 C CA . ASN A 1 74 ? -0.704 0.652 11.921 1.00 91.62 74 ASN A CA 1
ATOM 548 C C . ASN A 1 74 ? -0.587 1.120 10.462 1.00 91.62 74 ASN A C 1
ATOM 550 O O . ASN A 1 74 ? -0.367 0.308 9.569 1.00 91.62 74 ASN A O 1
ATOM 554 N N . ILE A 1 75 ? -0.694 2.430 10.213 1.00 93.12 75 ILE A N 1
ATOM 555 C CA . ILE A 1 75 ? -0.569 2.987 8.858 1.00 93.12 75 ILE A CA 1
ATOM 556 C C . ILE A 1 75 ? 0.834 2.731 8.290 1.00 93.12 75 ILE A C 1
ATOM 558 O O . ILE A 1 75 ? 0.967 2.373 7.122 1.00 93.12 75 ILE A O 1
ATOM 562 N N . VAL A 1 76 ? 1.882 2.864 9.108 1.00 92.81 76 VAL A N 1
ATOM 563 C CA . VAL A 1 76 ? 3.258 2.547 8.688 1.00 92.81 76 VAL A CA 1
ATOM 564 C C . VAL A 1 76 ? 3.394 1.063 8.342 1.00 92.81 76 VAL A C 1
ATOM 566 O O . VAL A 1 76 ? 3.926 0.738 7.282 1.00 92.81 76 VAL A O 1
ATOM 569 N N . SER A 1 77 ? 2.852 0.176 9.178 1.00 92.38 77 SER A N 1
ATOM 570 C CA . SER A 1 77 ? 2.873 -1.270 8.933 1.00 92.38 77 SER A CA 1
ATOM 571 C C . SER A 1 77 ? 2.146 -1.650 7.638 1.00 92.38 77 SER A C 1
ATOM 573 O O . SER A 1 77 ? 2.663 -2.439 6.847 1.00 92.38 77 SER A O 1
ATOM 575 N N . TYR A 1 78 ? 0.995 -1.028 7.360 1.00 93.88 78 TYR A N 1
ATOM 576 C CA . TYR A 1 78 ? 0.324 -1.155 6.068 1.00 93.88 78 TYR A CA 1
ATOM 577 C C . TYR A 1 78 ? 1.234 -0.725 4.911 1.00 93.88 78 TYR A C 1
ATOM 579 O O . TYR A 1 78 ? 1.349 -1.447 3.923 1.00 93.88 78 TYR A O 1
ATOM 587 N N . SER A 1 79 ? 1.894 0.430 5.022 1.00 93.38 79 SER A N 1
ATOM 588 C CA . SER A 1 79 ? 2.743 0.955 3.951 1.00 93.38 79 SER A CA 1
ATOM 589 C C . SER A 1 79 ? 3.940 0.049 3.650 1.00 93.38 79 SER A C 1
ATOM 591 O O . SER A 1 79 ? 4.317 -0.110 2.490 1.00 93.38 79 SER A O 1
ATOM 593 N N . GLU A 1 80 ? 4.542 -0.571 4.664 1.00 92.44 80 GLU A N 1
ATOM 594 C CA . GLU A 1 80 ? 5.599 -1.573 4.476 1.00 92.44 80 GLU A CA 1
ATOM 595 C C . GLU A 1 80 ? 5.068 -2.830 3.778 1.00 92.44 80 GLU A C 1
ATOM 597 O O . GLU A 1 80 ? 5.665 -3.316 2.814 1.00 92.44 80 GLU A O 1
ATOM 602 N N . ALA A 1 81 ? 3.902 -3.309 4.202 1.00 92.06 81 ALA A N 1
ATOM 603 C CA . ALA A 1 81 ? 3.275 -4.490 3.632 1.00 92.06 81 ALA A CA 1
ATOM 604 C C . ALA A 1 81 ? 2.807 -4.261 2.176 1.00 92.06 81 ALA A C 1
ATOM 606 O O . ALA A 1 81 ? 2.987 -5.121 1.314 1.00 92.06 81 ALA A O 1
ATOM 607 N N . ALA A 1 82 ? 2.293 -3.071 1.853 1.00 92.62 82 ALA A N 1
ATOM 608 C CA . ALA A 1 82 ? 1.925 -2.680 0.492 1.00 92.62 82 ALA A CA 1
ATOM 609 C C . ALA A 1 82 ? 3.145 -2.636 -0.450 1.00 92.62 82 ALA A C 1
ATOM 611 O O . ALA A 1 82 ? 3.067 -3.115 -1.586 1.00 92.62 82 ALA A O 1
ATOM 612 N N . ARG A 1 83 ? 4.299 -2.149 0.029 1.00 92.88 83 ARG A N 1
ATOM 613 C CA . ARG A 1 83 ? 5.567 -2.221 -0.721 1.00 92.88 83 ARG A CA 1
ATOM 614 C C . ARG A 1 83 ? 6.004 -3.663 -0.953 1.00 92.88 83 ARG A C 1
ATOM 616 O O . ARG A 1 83 ? 6.360 -4.015 -2.074 1.00 92.88 83 ARG A O 1
ATOM 623 N N . ALA A 1 84 ? 5.915 -4.516 0.069 1.00 91.25 84 ALA A N 1
ATOM 624 C CA . ALA A 1 84 ? 6.237 -5.940 -0.050 1.00 91.25 84 ALA A CA 1
ATOM 625 C C . ALA A 1 84 ? 5.309 -6.679 -1.037 1.00 91.25 84 ALA A C 1
ATOM 627 O O . ALA A 1 84 ? 5.727 -7.609 -1.735 1.00 91.25 84 ALA A O 1
ATOM 628 N N . LEU A 1 85 ? 4.054 -6.237 -1.154 1.00 89.75 85 LEU A N 1
ATOM 629 C CA . LEU A 1 85 ? 3.112 -6.736 -2.154 1.00 89.75 85 LEU A CA 1
ATOM 630 C C . LEU A 1 85 ? 3.469 -6.315 -3.587 1.00 89.75 85 LEU A C 1
ATOM 632 O O . LEU A 1 85 ? 3.074 -7.010 -4.528 1.00 89.75 85 LEU A O 1
ATOM 636 N N . GLY A 1 86 ? 4.273 -5.267 -3.763 1.00 90.50 86 GLY A N 1
ATOM 637 C CA . GLY A 1 86 ? 4.714 -4.774 -5.068 1.00 90.50 86 GLY A CA 1
ATOM 638 C C . GLY A 1 86 ? 3.932 -3.563 -5.570 1.00 90.50 86 GLY A C 1
ATOM 639 O O . GLY A 1 86 ? 3.912 -3.313 -6.774 1.00 90.50 86 GLY A O 1
ATOM 640 N N . VAL A 1 87 ? 3.279 -2.813 -4.675 1.00 92.94 87 VAL A N 1
ATOM 641 C CA . VAL A 1 87 ? 2.721 -1.500 -5.022 1.00 92.94 87 VAL A CA 1
ATOM 642 C C . VAL A 1 87 ? 3.877 -0.552 -5.391 1.00 92.94 87 VAL A C 1
ATOM 644 O O . VAL A 1 87 ? 4.864 -0.493 -4.655 1.00 92.94 87 VAL A O 1
ATOM 647 N N . PRO A 1 88 ? 3.806 0.170 -6.526 1.00 91.94 88 PRO A N 1
ATOM 648 C CA . PRO A 1 88 ? 4.866 1.082 -6.943 1.00 91.94 88 PRO A CA 1
ATOM 649 C C . PRO A 1 88 ? 5.000 2.267 -5.983 1.00 91.94 88 PRO A C 1
ATOM 651 O O . PRO A 1 88 ? 4.001 2.831 -5.541 1.00 91.94 88 PRO A O 1
ATOM 654 N N . GLU A 1 89 ? 6.237 2.710 -5.736 1.00 92.50 89 GLU A N 1
ATOM 655 C CA . GLU A 1 89 ? 6.525 3.826 -4.818 1.00 92.50 89 GLU A CA 1
ATOM 656 C C . GLU A 1 89 ? 5.843 5.142 -5.241 1.00 92.50 89 GLU A C 1
ATOM 658 O O . GLU A 1 89 ? 5.506 5.961 -4.394 1.00 92.50 89 GLU A O 1
ATOM 663 N N . SER A 1 90 ? 5.561 5.325 -6.538 1.00 92.56 90 SER A N 1
ATOM 664 C CA . SER A 1 90 ? 4.811 6.483 -7.053 1.00 92.56 90 SER A CA 1
ATOM 665 C C . SER A 1 90 ? 3.380 6.572 -6.524 1.00 92.56 90 SER A C 1
ATOM 667 O O . SER A 1 90 ? 2.815 7.662 -6.465 1.00 92.56 90 SER A O 1
ATOM 669 N N . ASP A 1 91 ? 2.794 5.425 -6.175 1.00 92.75 91 ASP A N 1
ATOM 670 C CA . ASP A 1 91 ? 1.419 5.315 -5.694 1.00 92.75 91 ASP A CA 1
ATOM 671 C C . ASP A 1 91 ? 1.378 5.142 -4.167 1.00 92.75 91 ASP A C 1
ATOM 673 O O . ASP A 1 91 ? 0.308 4.908 -3.610 1.00 92.75 91 ASP A O 1
ATOM 677 N N . MET A 1 92 ? 2.517 5.228 -3.471 1.00 94.81 92 MET A N 1
ATOM 678 C CA . MET A 1 92 ? 2.582 5.179 -2.008 1.00 94.81 92 MET A CA 1
ATOM 679 C C . MET A 1 92 ? 2.196 6.527 -1.389 1.00 94.81 92 MET A C 1
ATOM 681 O O . MET A 1 92 ? 2.393 7.585 -1.985 1.00 94.81 92 MET A O 1
ATOM 685 N N . PHE A 1 93 ? 1.652 6.489 -0.171 1.00 95.00 93 PHE A N 1
ATOM 686 C CA . PHE A 1 93 ? 1.308 7.680 0.610 1.00 95.00 93 PHE A CA 1
ATOM 687 C C . PHE A 1 93 ? 2.045 7.698 1.953 1.00 95.00 93 PHE A C 1
ATOM 689 O O . PHE A 1 93 ? 2.551 6.675 2.425 1.00 95.00 93 PHE A O 1
ATOM 696 N N . VAL A 1 94 ? 2.099 8.872 2.579 1.00 93.12 94 VAL A N 1
ATOM 697 C CA . VAL A 1 94 ? 2.730 9.085 3.887 1.00 93.12 94 VAL A CA 1
ATOM 698 C C . VAL A 1 94 ? 1.663 9.105 4.981 1.00 93.12 94 VAL A C 1
ATOM 700 O O . VAL A 1 94 ? 0.540 9.543 4.761 1.00 93.12 94 VAL A O 1
ATOM 703 N N . THR A 1 95 ? 1.999 8.689 6.204 1.00 92.06 95 THR A N 1
ATOM 704 C CA . THR A 1 95 ? 1.051 8.607 7.333 1.00 92.06 95 THR A CA 1
ATOM 705 C C . THR A 1 95 ? 0.240 9.888 7.566 1.00 92.06 95 THR A C 1
ATOM 707 O O . THR A 1 95 ? -0.952 9.815 7.866 1.00 92.06 95 THR A O 1
ATOM 710 N N . PHE A 1 96 ? 0.854 11.062 7.389 1.00 92.69 96 PHE A N 1
ATOM 711 C CA . PHE A 1 96 ? 0.181 12.357 7.533 1.00 92.69 96 PHE A CA 1
ATOM 712 C C . PHE A 1 96 ? -0.910 12.603 6.479 1.00 92.69 96 PHE A C 1
ATOM 714 O O . PHE A 1 96 ? -1.896 13.271 6.792 1.00 92.69 96 PHE A O 1
ATOM 721 N N . ASP A 1 97 ? -0.779 12.033 5.276 1.00 93.19 97 ASP A N 1
ATOM 722 C CA . ASP A 1 97 ? -1.743 12.203 4.182 1.00 93.19 97 ASP A CA 1
ATOM 723 C C . ASP A 1 97 ? -3.115 11.640 4.552 1.00 93.19 97 ASP A C 1
ATOM 725 O O . ASP A 1 97 ? -4.130 12.281 4.289 1.00 93.19 97 ASP A O 1
ATOM 729 N N . LEU A 1 98 ? -3.132 10.480 5.219 1.00 92.94 98 LEU A N 1
ATOM 730 C CA . LEU A 1 98 ? -4.346 9.846 5.725 1.00 92.94 98 LEU A CA 1
ATOM 731 C C . LEU A 1 98 ? -4.757 10.406 7.090 1.00 92.94 98 LEU A C 1
ATOM 733 O O . LEU A 1 98 ? -5.926 10.709 7.312 1.00 92.94 98 LEU A O 1
ATOM 737 N N . TYR A 1 99 ? -3.820 10.526 8.031 1.00 91.94 99 TYR A N 1
ATOM 738 C CA . TYR A 1 99 ? -4.158 10.809 9.426 1.00 91.94 99 TYR A CA 1
ATOM 739 C C . TYR A 1 99 ? -4.662 12.246 9.647 1.00 91.94 99 TYR A C 1
ATOM 741 O O . TYR A 1 99 ? -5.613 12.463 10.410 1.00 91.94 99 TYR A O 1
ATOM 749 N N . GLU A 1 100 ? -4.051 13.223 8.974 1.00 92.00 100 GLU A N 1
ATOM 750 C CA . GLU A 1 100 ? -4.431 14.642 9.034 1.00 92.00 100 GLU A CA 1
ATOM 751 C C . GLU A 1 100 ? -5.205 15.120 7.804 1.00 92.00 100 GLU A C 1
ATOM 753 O O . GLU A 1 100 ? -5.483 16.313 7.703 1.00 92.00 100 GLU A O 1
ATOM 758 N N . ASP A 1 101 ? -5.549 14.208 6.892 1.00 91.94 101 ASP A N 1
ATOM 759 C CA . ASP A 1 101 ? -6.288 14.523 5.667 1.00 91.94 101 ASP A CA 1
ATOM 760 C C . ASP A 1 101 ? -5.576 15.574 4.787 1.00 91.94 101 ASP A C 1
ATOM 762 O O . ASP A 1 101 ? -6.179 16.485 4.226 1.00 91.94 101 ASP A O 1
ATOM 766 N N . LYS A 1 102 ? -4.240 15.491 4.695 1.00 92.69 102 LYS A N 1
ATOM 767 C CA . LYS A 1 102 ? -3.445 16.426 3.876 1.00 92.69 102 LYS A CA 1
ATOM 768 C C . LYS A 1 102 ? -3.560 16.134 2.386 1.00 92.69 102 LYS A C 1
ATOM 770 O O . LYS A 1 102 ? -3.506 17.059 1.579 1.00 92.69 102 LYS A O 1
ATOM 775 N N . ASN A 1 103 ? -3.659 14.855 2.025 1.00 92.38 103 ASN A N 1
ATOM 776 C CA . ASN A 1 103 ? -3.666 14.402 0.638 1.00 92.38 103 ASN A CA 1
ATOM 777 C C . ASN A 1 103 ? -4.392 13.058 0.501 1.00 92.38 103 ASN A C 1
ATOM 779 O O . ASN A 1 103 ? -3.816 12.040 0.110 1.00 92.38 103 ASN A O 1
ATOM 783 N N . PHE A 1 104 ? -5.683 13.055 0.814 1.00 93.00 104 PHE A N 1
ATOM 784 C CA . PHE A 1 104 ? -6.516 11.865 0.678 1.00 93.00 104 PHE A CA 1
ATOM 785 C C . PHE A 1 104 ? -6.566 11.256 -0.735 1.00 93.00 104 PHE A C 1
ATOM 787 O O . PHE A 1 104 ? -6.513 10.028 -0.844 1.00 93.00 104 PHE A O 1
ATOM 794 N N . PRO A 1 105 ? -6.537 12.037 -1.837 1.00 93.12 105 PRO A N 1
ATOM 795 C CA . PRO A 1 105 ? -6.484 11.462 -3.180 1.00 93.12 105 PRO A CA 1
ATOM 796 C C . PRO A 1 105 ? -5.283 10.530 -3.408 1.00 93.12 105 PRO A C 1
ATOM 798 O O . PRO A 1 105 ? -5.375 9.589 -4.199 1.00 93.12 105 PRO A O 1
ATOM 801 N N . ALA A 1 106 ? -4.157 10.740 -2.713 1.00 93.62 106 ALA A N 1
ATOM 802 C CA . ALA A 1 106 ? -3.023 9.818 -2.772 1.00 93.62 106 ALA A CA 1
ATOM 803 C C . ALA A 1 106 ? -3.345 8.452 -2.145 1.00 93.62 106 ALA A C 1
ATOM 805 O O . ALA A 1 106 ? -2.972 7.426 -2.712 1.00 93.62 106 ALA A O 1
ATOM 806 N N . VAL A 1 107 ? -4.098 8.427 -1.041 1.00 94.50 107 VAL A N 1
ATOM 807 C CA . VAL A 1 107 ? -4.575 7.190 -0.399 1.00 94.50 107 VAL A CA 1
ATOM 808 C C . VAL A 1 107 ? -5.514 6.431 -1.332 1.00 94.50 107 VAL A C 1
ATOM 810 O O . VAL A 1 107 ? -5.375 5.224 -1.513 1.00 94.50 107 VAL A O 1
ATOM 813 N N . VAL A 1 108 ? -6.430 7.138 -1.994 1.00 94.00 108 VAL A N 1
ATOM 814 C CA . VAL A 1 108 ? -7.361 6.531 -2.955 1.00 94.00 108 VAL A CA 1
ATOM 815 C C . VAL A 1 108 ? -6.585 5.904 -4.116 1.00 94.00 108 VAL A C 1
ATOM 817 O O . VAL A 1 108 ? -6.792 4.734 -4.438 1.00 94.00 108 VAL A O 1
ATOM 820 N N . ARG A 1 109 ? -5.613 6.621 -4.700 1.00 93.75 109 ARG A N 1
ATOM 821 C CA . ARG A 1 109 ? -4.736 6.059 -5.745 1.00 93.75 109 ARG A CA 1
ATOM 822 C C . ARG A 1 109 ? -3.971 4.827 -5.268 1.00 93.75 109 ARG A C 1
ATOM 824 O O . ARG A 1 109 ? -3.864 3.862 -6.024 1.00 93.75 109 ARG A O 1
ATOM 831 N N . ASN A 1 110 ? -3.481 4.840 -4.031 1.00 95.38 110 ASN A N 1
ATOM 832 C CA . ASN A 1 110 ? -2.799 3.698 -3.435 1.00 95.38 110 ASN A CA 1
ATOM 833 C C . ASN A 1 110 ? -3.709 2.465 -3.358 1.00 95.38 110 ASN A C 1
ATOM 835 O O . ASN A 1 110 ? -3.298 1.393 -3.793 1.00 95.38 110 ASN A O 1
ATOM 839 N N . LEU A 1 111 ? -4.957 2.622 -2.904 1.00 94.44 111 LEU A N 1
ATOM 840 C CA . LEU A 1 111 ? -5.940 1.532 -2.849 1.00 94.44 111 LEU A CA 1
ATOM 841 C C . LEU A 1 111 ? -6.241 0.961 -4.240 1.00 94.44 111 LEU A C 1
ATOM 843 O O . LEU A 1 111 ? -6.237 -0.254 -4.427 1.00 94.44 111 LEU A O 1
ATOM 847 N N . HIS A 1 112 ? -6.418 1.823 -5.245 1.00 93.12 112 HIS A N 1
ATOM 848 C CA . HIS A 1 112 ? -6.572 1.388 -6.639 1.00 93.12 112 HIS A CA 1
ATOM 849 C C . HIS A 1 112 ? -5.312 0.691 -7.174 1.00 93.12 112 HIS A C 1
ATOM 851 O O . HIS A 1 112 ? -5.396 -0.230 -7.984 1.00 93.12 112 HIS A O 1
ATOM 857 N N . SER A 1 113 ? -4.120 1.097 -6.737 1.00 93.00 113 SER A N 1
ATOM 858 C CA . SER A 1 113 ? -2.863 0.416 -7.068 1.00 93.00 113 SER A CA 1
ATOM 859 C C . SER A 1 113 ? -2.764 -0.962 -6.419 1.00 93.00 113 SER A C 1
ATOM 861 O O . SER A 1 113 ? -2.483 -1.947 -7.102 1.00 93.00 113 SER A O 1
ATOM 863 N N . LEU A 1 114 ? -3.113 -1.062 -5.140 1.00 92.62 114 LEU A N 1
ATOM 864 C CA . LEU A 1 114 ? -3.172 -2.319 -4.407 1.00 92.62 114 LEU A CA 1
ATOM 865 C C . LEU A 1 114 ? -4.177 -3.292 -5.036 1.00 92.62 114 LEU A C 1
ATOM 867 O O . LEU A 1 114 ? -3.848 -4.459 -5.236 1.00 92.62 114 LEU A O 1
ATOM 871 N N . GLY A 1 115 ? -5.360 -2.811 -5.430 1.00 91.38 115 GLY A N 1
ATOM 872 C CA . GLY A 1 115 ? -6.364 -3.608 -6.137 1.00 91.38 115 GLY A CA 1
ATOM 873 C C . GLY A 1 115 ? -5.862 -4.173 -7.468 1.00 91.38 115 GLY A C 1
ATOM 874 O O . GLY A 1 115 ? -6.162 -5.317 -7.815 1.00 91.38 115 GLY A O 1
ATOM 875 N N . ARG A 1 116 ? -5.029 -3.420 -8.194 1.00 89.69 116 ARG A N 1
ATOM 876 C CA . ARG A 1 116 ? -4.369 -3.893 -9.420 1.00 89.69 116 ARG A CA 1
ATOM 877 C C . ARG A 1 116 ? -3.297 -4.950 -9.138 1.00 89.69 116 ARG A C 1
ATOM 879 O O . ARG A 1 116 ? -3.211 -5.938 -9.865 1.00 89.69 116 ARG A O 1
ATOM 886 N N . VAL A 1 117 ? -2.500 -4.765 -8.086 1.00 89.88 117 VAL A N 1
ATOM 887 C CA . VAL A 1 117 ? -1.469 -5.727 -7.656 1.00 89.88 117 VAL A CA 1
ATOM 888 C C . VAL A 1 117 ? -2.098 -7.030 -7.155 1.00 89.88 117 VAL A C 1
ATOM 890 O O . VAL A 1 117 ? -1.632 -8.112 -7.509 1.00 89.88 117 VAL A O 1
ATOM 893 N N . ALA A 1 118 ? -3.196 -6.947 -6.400 1.00 89.38 118 ALA A N 1
ATOM 894 C CA . ALA A 1 118 ? -3.959 -8.107 -5.946 1.00 89.38 118 ALA A CA 1
ATOM 895 C C . ALA A 1 118 ? -4.418 -8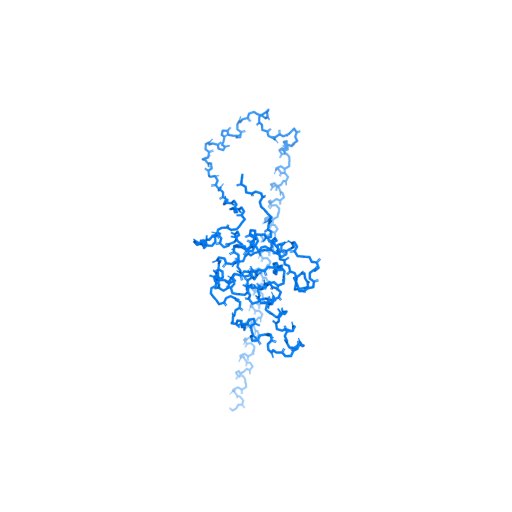.975 -7.129 1.00 89.38 118 ALA A C 1
ATOM 897 O O . ALA A 1 118 ? -4.215 -10.188 -7.130 1.00 89.38 118 ALA A O 1
ATOM 898 N N . GLN A 1 119 ? -4.942 -8.346 -8.187 1.00 87.12 119 GLN A N 1
ATOM 899 C CA . GLN A 1 119 ? -5.335 -9.044 -9.416 1.00 87.12 119 GLN A CA 1
ATOM 900 C C . GLN A 1 119 ? -4.152 -9.736 -10.102 1.00 87.12 119 GLN A C 1
ATOM 902 O O . GLN A 1 119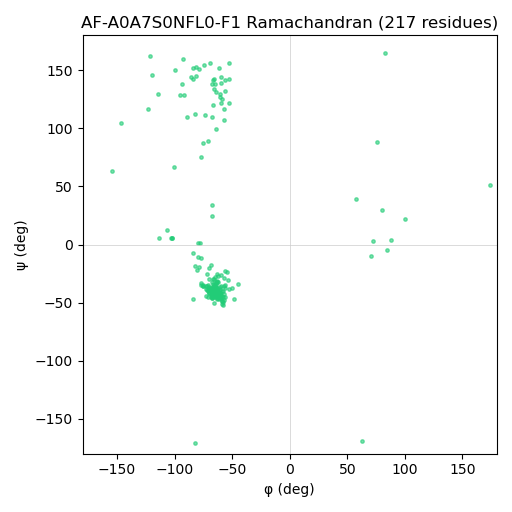 ? -4.283 -10.867 -10.561 1.00 87.12 119 GLN A O 1
ATOM 907 N N . GLN A 1 120 ? -2.984 -9.086 -10.164 1.00 84.19 120 GLN A N 1
ATOM 908 C CA . GLN A 1 120 ? -1.784 -9.695 -10.750 1.00 84.19 120 GLN A CA 1
ATOM 909 C C . GLN A 1 120 ? -1.303 -10.926 -9.978 1.00 84.19 120 GLN A C 1
ATOM 911 O O . GLN A 1 120 ? -0.767 -11.852 -10.583 1.00 84.19 120 GLN A O 1
ATOM 916 N N . ARG A 1 121 ? -1.508 -10.946 -8.659 1.00 83.81 121 ARG A N 1
ATOM 917 C CA . ARG A 1 121 ? -1.170 -12.084 -7.795 1.00 83.81 121 ARG A CA 1
ATOM 918 C C . ARG A 1 121 ? -2.206 -13.213 -7.834 1.00 83.81 121 ARG A C 1
ATOM 920 O O . ARG A 1 121 ? -2.007 -14.215 -7.158 1.00 83.81 121 ARG A O 1
ATOM 927 N N . GLY A 1 122 ? -3.267 -13.079 -8.633 1.00 81.25 122 GLY A N 1
ATOM 928 C CA . GLY A 1 122 ? -4.303 -14.103 -8.773 1.00 81.25 122 GLY A CA 1
ATOM 929 C C . GLY A 1 122 ? -5.329 -14.095 -7.643 1.00 81.25 122 GLY A C 1
ATOM 930 O O . GLY A 1 122 ? -5.857 -15.144 -7.302 1.00 81.25 122 GLY A O 1
ATOM 931 N N . PHE A 1 123 ? -5.597 -12.937 -7.034 1.00 83.31 123 PHE A N 1
ATOM 932 C CA . PHE A 1 123 ? -6.684 -12.808 -6.067 1.00 83.31 123 PHE A CA 1
ATOM 933 C C . PHE A 1 123 ? -8.049 -12.998 -6.756 1.00 83.31 123 PHE A C 1
ATOM 935 O O . PHE A 1 123 ? -8.398 -12.226 -7.648 1.00 83.31 123 PHE A O 1
ATOM 942 N N . ASP A 1 124 ? -8.821 -13.997 -6.315 1.00 75.06 124 ASP A N 1
ATOM 943 C CA . ASP A 1 124 ? -10.137 -14.372 -6.872 1.00 75.06 124 ASP A CA 1
ATOM 944 C C . ASP A 1 124 ? -11.303 -13.462 -6.429 1.00 75.06 124 ASP A C 1
ATOM 946 O O . ASP A 1 124 ? -12.461 -13.700 -6.775 1.00 75.06 124 ASP A O 1
ATOM 950 N N . GLY A 1 125 ? -11.029 -12.432 -5.627 1.00 76.69 125 GLY A N 1
ATOM 951 C CA . GLY A 1 125 ? -12.051 -11.514 -5.131 1.00 76.69 125 GLY A CA 1
ATOM 952 C C . GLY A 1 125 ? -12.431 -10.395 -6.114 1.00 76.69 125 GLY A C 1
ATOM 953 O O . GLY A 1 125 ? -12.029 -10.392 -7.281 1.00 76.69 125 GLY A O 1
ATOM 954 N N . PRO A 1 126 ? -13.223 -9.407 -5.656 1.00 80.50 126 PRO A N 1
ATOM 955 C CA . PRO A 1 126 ? -13.635 -8.280 -6.487 1.00 80.50 126 PRO A CA 1
ATOM 956 C C . PRO A 1 126 ? -12.424 -7.489 -6.993 1.00 80.50 126 PRO A C 1
ATOM 958 O O . PRO A 1 126 ? -11.426 -7.307 -6.294 1.00 80.50 126 PRO A O 1
ATOM 961 N N . THR A 1 127 ? -12.524 -6.985 -8.219 1.00 79.75 127 THR A N 1
ATOM 962 C CA . THR A 1 127 ? -11.460 -6.220 -8.874 1.00 79.75 127 THR A CA 1
ATOM 963 C C . THR A 1 127 ? -11.645 -4.728 -8.616 1.00 79.75 127 THR A C 1
ATOM 965 O O . THR A 1 127 ? -12.716 -4.195 -8.905 1.00 79.75 127 THR A O 1
ATOM 968 N N . LEU A 1 128 ? -10.597 -4.045 -8.155 1.00 81.81 128 LEU A N 1
ATOM 969 C CA . LEU A 1 128 ? -10.537 -2.583 -8.090 1.00 81.81 128 LEU A CA 1
ATOM 970 C C . LEU A 1 128 ? -9.463 -2.057 -9.044 1.00 81.81 128 LEU A C 1
ATOM 972 O O . LEU A 1 128 ? -8.319 -2.516 -9.017 1.00 81.81 128 LEU A O 1
ATOM 976 N N . GLY A 1 129 ? -9.847 -1.090 -9.877 1.00 70.25 129 GLY A N 1
ATOM 977 C CA . GLY A 1 129 ? -8.982 -0.481 -10.883 1.00 70.25 129 GLY A CA 1
ATOM 978 C C . GLY A 1 129 ? -8.872 -1.279 -12.190 1.00 70.25 129 GLY A C 1
ATOM 979 O O . GLY A 1 129 ? -9.232 -2.455 -12.282 1.00 70.25 129 GLY A O 1
ATOM 980 N N . ALA A 1 130 ? -8.367 -0.616 -13.235 1.00 64.25 130 ALA A N 1
ATOM 981 C CA . ALA A 1 130 ? -8.166 -1.224 -14.548 1.00 64.25 130 ALA A CA 1
ATOM 982 C C . ALA A 1 130 ? -7.074 -2.305 -14.503 1.00 64.25 130 ALA A C 1
ATOM 984 O O . ALA A 1 130 ? -6.012 -2.096 -13.913 1.00 64.25 130 ALA A O 1
ATOM 985 N N . LYS A 1 131 ? -7.312 -3.438 -15.177 1.00 58.69 131 LYS A N 1
ATOM 986 C CA . LYS A 1 131 ? -6.342 -4.539 -15.277 1.00 58.69 131 LYS A CA 1
ATOM 987 C C . LYS A 1 131 ? -4.999 -4.010 -15.782 1.00 58.69 131 LYS A C 1
ATOM 989 O O . LYS A 1 131 ? -4.928 -3.446 -16.875 1.00 58.69 131 LYS A O 1
ATOM 994 N N . LEU A 1 132 ? -3.934 -4.211 -15.002 1.00 59.03 132 LEU A N 1
ATOM 995 C CA . LEU A 1 132 ? -2.577 -3.893 -15.446 1.00 59.03 132 LEU A CA 1
ATOM 996 C C . LEU A 1 132 ? -2.277 -4.714 -16.701 1.00 59.03 132 LEU A C 1
ATOM 998 O O . LEU A 1 132 ? -2.381 -5.942 -16.688 1.00 59.03 132 LEU A O 1
ATOM 1002 N N . ALA A 1 133 ? -1.950 -4.026 -17.796 1.00 52.31 133 ALA A N 1
ATOM 1003 C CA . ALA A 1 133 ? -1.681 -4.665 -19.073 1.00 52.31 133 ALA A CA 1
ATOM 1004 C C . ALA A 1 133 ? -0.546 -5.688 -18.916 1.00 52.31 133 ALA A C 1
ATOM 1006 O O . ALA A 1 133 ? 0.591 -5.338 -18.601 1.00 52.31 133 ALA A O 1
ATOM 1007 N N . SER A 1 134 ? -0.862 -6.962 -19.144 1.00 55.06 134 SER A N 1
ATOM 1008 C CA . SER A 1 134 ? 0.153 -8.008 -19.216 1.00 55.06 134 SER A CA 1
ATOM 1009 C C . SER A 1 134 ? 1.034 -7.766 -20.442 1.00 55.06 134 SER A C 1
ATOM 1011 O O . SER A 1 134 ? 0.532 -7.488 -21.537 1.00 55.06 134 SER A O 1
ATOM 1013 N N . LYS A 1 135 ? 2.358 -7.851 -20.271 1.00 62.22 135 LYS A N 1
ATOM 1014 C CA . LYS A 1 135 ? 3.321 -7.666 -21.361 1.00 62.22 135 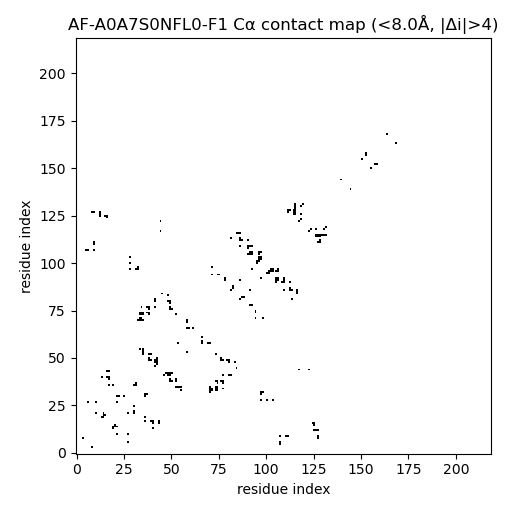LYS A CA 1
ATOM 1015 C C . LYS A 1 135 ? 3.127 -8.777 -22.395 1.00 62.22 135 LYS A C 1
ATOM 1017 O O . LYS A 1 135 ? 3.640 -9.881 -22.239 1.00 62.22 135 LYS A O 1
ATOM 1022 N N . ASN A 1 136 ? 2.424 -8.474 -23.483 1.00 68.00 136 ASN A N 1
ATOM 1023 C CA . ASN A 1 136 ? 2.311 -9.381 -24.619 1.00 68.00 136 ASN A CA 1
ATOM 1024 C C . ASN A 1 136 ? 3.624 -9.362 -25.420 1.00 68.00 136 ASN A C 1
ATOM 1026 O O . ASN A 1 136 ? 3.789 -8.564 -26.345 1.00 68.00 136 ASN A O 1
ATOM 1030 N N . VAL A 1 137 ? 4.586 -10.207 -25.037 1.00 72.62 137 VAL A N 1
ATOM 1031 C CA . VAL A 1 137 ? 5.832 -10.391 -25.794 1.00 72.62 137 VAL A CA 1
ATOM 1032 C C . VAL A 1 137 ? 5.502 -11.138 -27.085 1.00 72.62 137 VAL A C 1
ATOM 1034 O O . VAL A 1 137 ? 5.524 -12.365 -27.145 1.00 72.62 137 VAL A O 1
ATOM 1037 N N . ARG A 1 138 ? 5.178 -10.382 -28.135 1.00 73.88 138 ARG A N 1
ATOM 1038 C CA . ARG A 1 138 ? 4.991 -10.921 -29.483 1.00 73.88 138 ARG A CA 1
ATOM 1039 C C . ARG A 1 138 ? 6.344 -11.402 -30.001 1.00 73.88 138 ARG A C 1
ATOM 1041 O O . ARG A 1 138 ? 7.233 -10.597 -30.266 1.00 73.88 138 ARG A O 1
ATOM 1048 N N . LYS A 1 139 ? 6.509 -12.718 -30.119 1.00 72.31 139 LYS A N 1
ATOM 1049 C CA . LYS A 1 139 ? 7.649 -13.316 -30.815 1.00 72.31 139 LYS A CA 1
ATOM 1050 C C . LYS A 1 139 ? 7.337 -13.301 -32.309 1.00 72.31 139 LYS A C 1
ATOM 1052 O O . LYS A 1 139 ? 6.412 -13.981 -32.743 1.00 72.31 139 LYS A O 1
ATOM 1057 N N . PHE A 1 140 ? 8.072 -12.501 -33.072 1.00 81.31 140 PHE A N 1
ATOM 1058 C CA . PHE A 1 140 ? 8.015 -12.537 -34.532 1.00 81.31 140 PHE A CA 1
ATOM 1059 C C . PHE A 1 140 ? 8.979 -13.603 -35.047 1.00 81.31 140 PHE A C 1
ATOM 1061 O O . PHE A 1 140 ? 10.045 -13.813 -34.466 1.00 81.31 140 PHE A O 1
ATOM 1068 N N . SER A 1 141 ? 8.605 -14.286 -36.124 1.00 83.31 141 SER A N 1
ATOM 1069 C CA . SER A 1 141 ? 9.527 -15.195 -36.806 1.00 83.31 141 SER A CA 1
ATOM 1070 C C . SER A 1 141 ? 10.647 -14.413 -37.500 1.00 83.31 141 SER A C 1
ATOM 1072 O O . SER A 1 141 ? 10.477 -13.248 -37.863 1.00 83.31 141 SER A O 1
ATOM 1074 N N . GLN A 1 142 ? 11.789 -15.066 -37.723 1.00 79.56 142 GLN A N 1
ATOM 1075 C CA . GLN A 1 142 ? 12.936 -14.444 -38.388 1.00 79.56 142 GLN A CA 1
ATOM 1076 C C . GLN A 1 142 ? 12.582 -13.944 -39.800 1.00 79.56 142 GLN A C 1
ATOM 1078 O O . GLN A 1 142 ? 12.932 -12.826 -40.161 1.00 79.56 142 GLN A O 1
ATOM 1083 N N . ALA A 1 143 ? 11.783 -14.717 -40.544 1.00 80.44 143 ALA A N 1
ATOM 1084 C CA . ALA A 1 143 ? 11.290 -14.325 -41.864 1.00 80.44 143 ALA A CA 1
ATOM 1085 C C . ALA A 1 143 ? 10.441 -13.040 -41.820 1.00 80.44 143 ALA A C 1
ATOM 1087 O O . ALA A 1 143 ? 10.636 -12.150 -42.642 1.00 80.44 143 ALA A O 1
ATOM 1088 N N . GLN A 1 144 ? 9.565 -12.894 -40.817 1.00 79.38 144 GLN A N 1
ATOM 1089 C CA . GLN A 1 144 ? 8.760 -11.679 -40.632 1.00 79.38 144 GLN A CA 1
ATOM 1090 C C . GLN A 1 144 ? 9.617 -10.456 -40.277 1.00 79.38 144 GLN A C 1
ATOM 1092 O O . GLN A 1 144 ? 9.301 -9.339 -40.683 1.00 79.38 144 GLN A O 1
ATOM 1097 N N . LEU A 1 145 ? 10.706 -10.648 -39.526 1.00 81.69 145 LEU A N 1
ATOM 1098 C CA . LEU A 1 145 ? 11.640 -9.569 -39.196 1.00 81.69 145 LEU A CA 1
ATOM 1099 C C . LEU A 1 145 ? 12.435 -9.111 -40.421 1.00 81.69 145 LEU A C 1
ATOM 1101 O O . LEU A 1 145 ? 12.690 -7.916 -40.568 1.00 81.69 145 LEU A O 1
ATOM 1105 N N . ASP A 1 146 ? 12.827 -10.036 -41.293 1.00 81.56 146 ASP A N 1
ATOM 1106 C CA . ASP A 1 146 ? 13.606 -9.715 -42.488 1.00 81.56 146 ASP A CA 1
ATOM 1107 C C . ASP A 1 146 ? 12.735 -9.095 -43.593 1.00 81.56 146 ASP A C 1
ATOM 1109 O O . ASP A 1 146 ? 13.157 -8.128 -44.229 1.00 81.56 146 ASP A O 1
ATOM 1113 N N . GLU A 1 147 ? 11.477 -9.524 -43.727 1.00 80.31 147 GLU A N 1
ATOM 1114 C CA . GLU A 1 147 ? 10.482 -8.856 -44.577 1.00 80.31 147 GLU A CA 1
ATOM 1115 C C . GLU A 1 147 ? 10.196 -7.422 -44.097 1.00 80.31 147 GLU A C 1
ATOM 1117 O O . GLU A 1 147 ? 10.197 -6.479 -44.891 1.00 80.31 147 GLU A O 1
ATOM 1122 N N . ALA A 1 148 ? 10.058 -7.218 -42.782 1.00 75.25 148 ALA A N 1
ATOM 1123 C CA . ALA A 1 148 ? 9.886 -5.884 -42.208 1.00 75.25 148 ALA A CA 1
ATOM 1124 C C . ALA A 1 148 ? 11.105 -4.968 -42.443 1.00 75.25 148 ALA A C 1
ATOM 1126 O O . ALA A 1 148 ? 10.952 -3.756 -42.606 1.00 75.25 148 ALA A O 1
ATOM 1127 N N . LYS A 1 149 ? 12.326 -5.520 -42.493 1.00 75.19 149 LYS A N 1
ATOM 1128 C CA . LYS A 1 149 ? 13.536 -4.748 -42.835 1.00 75.19 149 LYS A CA 1
ATOM 1129 C C . LYS A 1 149 ? 13.579 -4.358 -44.311 1.00 75.19 149 LYS A C 1
ATOM 1131 O O . LYS A 1 149 ? 14.082 -3.271 -44.606 1.00 75.19 149 LYS A O 1
ATOM 1136 N N . ALA A 1 150 ? 13.066 -5.222 -45.190 1.00 80.12 150 ALA A N 1
ATOM 1137 C CA . ALA A 1 150 ? 13.017 -5.033 -46.639 1.00 80.12 150 ALA A CA 1
ATOM 1138 C C . ALA A 1 150 ? 11.905 -4.071 -47.103 1.00 80.12 150 ALA A C 1
ATOM 1140 O O . ALA A 1 150 ? 11.910 -3.649 -48.261 1.00 80.12 150 ALA A O 1
ATOM 1141 N N . MET A 1 151 ? 10.970 -3.689 -46.223 1.00 70.88 151 MET A N 1
ATOM 1142 C CA . MET A 1 151 ? 9.933 -2.715 -46.563 1.00 70.88 151 MET A CA 1
ATOM 1143 C C . MET A 1 151 ? 10.514 -1.317 -46.861 1.00 70.88 151 MET A C 1
ATOM 1145 O O . MET A 1 151 ? 11.391 -0.832 -46.139 1.00 70.88 151 MET A O 1
ATOM 1149 N N . PRO A 1 152 ? 10.007 -0.635 -47.906 1.00 68.88 152 PRO A N 1
ATOM 1150 C CA . PRO A 1 152 ? 10.492 0.678 -48.314 1.00 68.88 152 PRO A CA 1
ATOM 1151 C C . PRO A 1 152 ? 10.196 1.757 -47.262 1.00 68.88 152 PRO A C 1
ATOM 1153 O O . PRO A 1 152 ? 9.114 1.802 -46.673 1.00 68.88 152 PRO A O 1
ATOM 1156 N N . ALA A 1 153 ? 11.151 2.679 -47.086 1.00 63.88 153 ALA A N 1
ATOM 1157 C CA . ALA A 1 153 ? 11.190 3.676 -46.008 1.00 63.88 153 ALA A CA 1
ATOM 1158 C C . ALA A 1 153 ? 9.929 4.552 -45.882 1.00 63.88 153 ALA A C 1
ATOM 1160 O O . ALA A 1 153 ? 9.616 5.012 -44.790 1.00 63.88 153 ALA A O 1
ATOM 1161 N N . LYS A 1 154 ? 9.154 4.704 -46.965 1.00 63.06 154 LYS A N 1
ATOM 1162 C CA . LYS A 1 154 ? 7.877 5.439 -47.004 1.00 63.06 154 LYS A CA 1
ATOM 1163 C C . LYS A 1 154 ? 6.828 4.935 -45.996 1.00 63.06 154 LYS A C 1
ATOM 1165 O O . LYS A 1 154 ? 5.929 5.691 -45.646 1.00 63.06 154 LYS A O 1
ATOM 1170 N N . TRP A 1 155 ? 6.929 3.685 -45.542 1.00 60.03 155 TRP A N 1
ATOM 1171 C CA . TRP A 1 155 ? 5.969 3.052 -44.624 1.00 60.03 155 TRP A CA 1
ATOM 1172 C C . TRP A 1 155 ? 6.548 2.738 -43.240 1.00 60.03 155 TRP A C 1
ATOM 1174 O O . TRP A 1 155 ? 5.885 2.124 -42.409 1.00 60.03 155 TRP A O 1
ATOM 1184 N N . THR A 1 156 ? 7.785 3.156 -42.975 1.00 59.84 156 THR A N 1
ATOM 1185 C CA . THR A 1 156 ? 8.465 2.925 -41.698 1.00 59.84 156 THR A CA 1
ATOM 1186 C C . THR A 1 156 ? 8.806 4.270 -41.063 1.00 59.84 156 THR A C 1
ATOM 1188 O O . THR A 1 156 ? 9.202 5.180 -41.782 1.00 59.84 156 THR A O 1
ATOM 1191 N N . ASN A 1 157 ? 8.772 4.399 -39.730 1.00 59.69 157 ASN A N 1
ATOM 1192 C CA . ASN A 1 157 ? 9.286 5.582 -39.002 1.00 59.69 157 ASN A CA 1
ATOM 1193 C C . ASN A 1 157 ? 10.823 5.732 -39.091 1.00 59.69 157 ASN A C 1
ATOM 1195 O O . ASN A 1 157 ? 11.460 6.325 -38.222 1.00 59.69 157 ASN A O 1
ATOM 1199 N N . ARG A 1 158 ? 11.438 5.172 -40.136 1.00 55.22 158 ARG A N 1
ATOM 1200 C CA . ARG A 1 158 ? 12.830 5.379 -40.509 1.00 55.22 158 ARG A CA 1
ATOM 1201 C C . ARG A 1 158 ? 12.889 6.755 -41.177 1.00 55.22 158 ARG A C 1
ATOM 1203 O O . ARG A 1 158 ? 12.880 6.866 -42.398 1.00 55.22 158 ARG A O 1
ATOM 1210 N N . GLY A 1 159 ? 12.815 7.797 -40.346 1.00 46.12 159 GLY A N 1
ATOM 1211 C CA . GLY A 1 159 ? 13.067 9.171 -40.765 1.00 46.12 159 GLY A CA 1
ATOM 1212 C C . GLY A 1 159 ? 14.425 9.261 -41.460 1.00 46.12 159 GLY A C 1
ATOM 1213 O O . GLY A 1 159 ? 15.290 8.416 -41.236 1.00 46.12 159 GLY A O 1
ATOM 1214 N N . ASP A 1 160 ? 14.588 10.273 -42.306 1.00 50.19 160 ASP A N 1
ATOM 1215 C CA . ASP A 1 160 ? 15.732 10.524 -43.200 1.00 50.19 160 ASP A CA 1
ATOM 1216 C C . ASP A 1 160 ? 17.047 10.871 -42.453 1.00 50.19 160 ASP A C 1
ATOM 1218 O O . ASP A 1 160 ? 17.852 11.698 -42.872 1.00 50.19 160 ASP A O 1
ATOM 1222 N N . SER A 1 161 ? 17.260 10.273 -41.282 1.00 51.69 161 SER A N 1
ATOM 1223 C CA . SER A 1 161 ? 18.387 10.492 -40.390 1.00 51.69 161 SER A CA 1
ATOM 1224 C C . SER A 1 161 ? 19.109 9.171 -40.126 1.00 51.69 161 SER A C 1
ATOM 1226 O O . SER A 1 161 ? 18.563 8.270 -39.491 1.00 51.69 161 SER A O 1
ATOM 1228 N N . MET A 1 162 ? 20.369 9.130 -40.563 1.00 43.47 162 MET A N 1
ATOM 1229 C CA . MET A 1 162 ? 21.396 8.109 -40.323 1.00 43.47 162 MET A CA 1
ATOM 1230 C C . MET A 1 162 ? 21.277 6.791 -41.101 1.00 43.47 162 MET A C 1
ATOM 1232 O O . MET A 1 162 ? 20.866 5.754 -40.589 1.00 43.47 162 MET A O 1
ATOM 1236 N N . GLY A 1 163 ? 21.868 6.785 -42.296 1.00 48.00 163 GLY A N 1
ATOM 1237 C CA . GLY A 1 163 ? 22.800 5.702 -42.595 1.00 48.00 163 GLY A CA 1
ATOM 1238 C C . GLY A 1 163 ? 24.087 5.952 -41.806 1.00 48.00 163 GLY A C 1
ATOM 1239 O O . GLY A 1 163 ? 24.788 6.919 -42.094 1.00 48.00 163 GLY A O 1
ATOM 1240 N N . GLU A 1 164 ? 24.401 5.126 -40.803 1.00 46.69 164 GLU A N 1
ATOM 1241 C CA . GLU A 1 164 ? 25.766 5.062 -40.265 1.00 46.69 164 GLU A CA 1
ATOM 1242 C C . GLU A 1 164 ? 26.702 4.714 -41.428 1.00 46.69 164 GLU A C 1
ATOM 1244 O O . GLU A 1 164 ? 26.683 3.590 -41.941 1.00 46.69 164 GLU A O 1
ATOM 1249 N N . GLY A 1 165 ? 27.474 5.704 -41.882 1.00 50.50 165 GLY A N 1
ATOM 1250 C CA . GLY A 1 165 ? 28.457 5.523 -42.940 1.00 50.50 165 GLY A CA 1
ATOM 1251 C C . GLY A 1 165 ? 29.432 4.413 -42.563 1.00 50.50 165 GLY A C 1
ATOM 1252 O O . GLY A 1 165 ? 29.829 4.295 -41.404 1.00 50.50 165 GLY A O 1
ATOM 1253 N N . GLN A 1 166 ? 29.824 3.606 -43.548 1.00 51.44 166 GLN A N 1
ATOM 1254 C CA . GLN A 1 166 ? 30.761 2.487 -43.403 1.00 51.44 166 GLN A CA 1
ATOM 1255 C C . GLN A 1 166 ? 32.011 2.858 -42.568 1.00 51.44 166 GLN A C 1
ATOM 1257 O O . GLN A 1 166 ? 32.438 2.077 -41.724 1.00 51.44 166 GLN A O 1
ATOM 1262 N N . ALA A 1 167 ? 32.475 4.109 -42.666 1.00 51.56 167 ALA A N 1
ATOM 1263 C CA . ALA A 1 167 ? 33.560 4.677 -41.865 1.00 51.56 167 ALA A CA 1
ATOM 1264 C C . ALA A 1 167 ? 33.366 4.607 -40.331 1.00 51.56 167 ALA A C 1
ATOM 1266 O O . ALA A 1 167 ? 34.340 4.412 -39.609 1.00 51.56 167 ALA A O 1
ATOM 1267 N N . VAL A 1 168 ? 32.140 4.738 -39.806 1.00 56.69 168 VAL A N 1
ATOM 1268 C CA . VAL A 1 168 ? 31.873 4.667 -38.351 1.00 56.69 168 VAL A CA 1
ATOM 1269 C C . VAL A 1 168 ? 31.946 3.220 -37.854 1.00 56.69 168 VAL A C 1
ATOM 1271 O O . VAL A 1 168 ? 32.433 2.957 -36.754 1.00 56.69 168 VAL A O 1
ATOM 1274 N N . LYS A 1 169 ? 31.524 2.264 -38.691 1.00 57.03 169 LYS A N 1
ATOM 1275 C CA . LYS A 1 169 ? 31.627 0.826 -38.402 1.00 57.03 169 LYS A CA 1
ATOM 1276 C C . LYS A 1 169 ? 33.083 0.373 -38.407 1.00 57.03 169 LYS A C 1
ATOM 1278 O O . LYS A 1 169 ? 33.495 -0.328 -37.486 1.00 57.03 169 LYS A O 1
ATOM 1283 N N . ASP A 1 170 ? 33.857 0.843 -39.381 1.00 62.81 170 ASP A N 1
ATOM 1284 C CA . ASP A 1 170 ? 35.282 0.532 -39.496 1.00 62.81 170 ASP A CA 1
ATOM 1285 C C . ASP A 1 170 ? 36.083 1.167 -38.341 1.00 62.81 170 ASP A C 1
ATOM 1287 O O . ASP A 1 170 ? 36.940 0.511 -37.748 1.00 62.81 170 ASP A O 1
ATOM 1291 N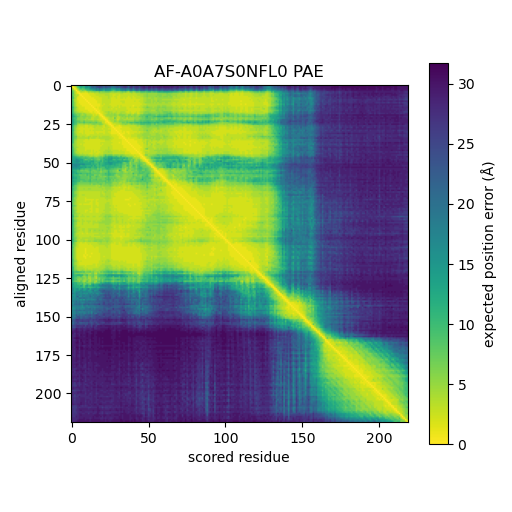 N . ALA A 1 171 ? 35.744 2.396 -37.927 1.00 63.44 171 ALA A N 1
ATOM 1292 C CA . ALA A 1 171 ? 36.353 3.050 -36.764 1.00 63.44 171 ALA A CA 1
ATOM 1293 C C . ALA A 1 171 ? 36.039 2.324 -35.444 1.00 63.44 171 ALA A C 1
ATOM 1295 O O . ALA A 1 171 ? 36.925 2.142 -34.609 1.00 63.44 171 ALA A O 1
ATOM 1296 N N . ARG A 1 172 ? 34.797 1.855 -35.258 1.00 68.00 172 ARG A N 1
ATOM 1297 C CA . ARG A 1 172 ? 34.401 1.096 -34.062 1.00 68.00 172 ARG A CA 1
ATOM 1298 C C . ARG A 1 172 ? 35.034 -0.297 -34.024 1.00 68.00 172 ARG A C 1
ATOM 1300 O O . ARG A 1 172 ? 35.415 -0.748 -32.949 1.00 68.00 172 ARG A O 1
ATOM 1307 N N . ALA A 1 173 ? 35.177 -0.957 -35.174 1.00 70.50 173 ALA A N 1
ATOM 1308 C CA . ALA A 1 173 ? 35.883 -2.233 -35.282 1.00 70.50 173 ALA A CA 1
ATOM 1309 C C . ALA A 1 173 ? 37.382 -2.080 -34.972 1.00 70.50 173 ALA A C 1
ATOM 1311 O O . ALA A 1 173 ? 37.941 -2.892 -34.238 1.00 70.50 173 ALA A O 1
ATOM 1312 N N . ALA A 1 174 ? 38.013 -1.006 -35.459 1.00 72.12 174 ALA A N 1
ATOM 1313 C CA . ALA A 1 174 ? 39.405 -0.695 -35.145 1.00 72.12 174 ALA A CA 1
ATOM 1314 C C . ALA A 1 174 ? 39.609 -0.358 -33.658 1.00 72.12 174 ALA A C 1
ATOM 1316 O O . ALA A 1 174 ? 40.599 -0.789 -33.070 1.00 72.12 174 ALA A O 1
ATOM 1317 N N . GLN A 1 175 ? 38.674 0.369 -33.036 1.00 70.50 175 GLN A N 1
ATOM 1318 C CA . GLN A 1 175 ? 38.747 0.678 -31.607 1.00 70.50 175 GLN A CA 1
ATOM 1319 C C . GLN A 1 175 ? 38.563 -0.582 -30.750 1.00 70.50 175 GLN A C 1
ATOM 1321 O O . GLN A 1 175 ? 39.370 -0.834 -29.865 1.00 70.50 175 GLN A O 1
ATOM 1326 N N . ALA A 1 176 ? 37.591 -1.437 -31.081 1.00 74.19 176 ALA A N 1
ATOM 1327 C CA . ALA A 1 176 ? 37.367 -2.692 -30.363 1.00 74.19 176 ALA A CA 1
ATOM 1328 C C . ALA A 1 176 ? 38.564 -3.659 -30.451 1.00 74.19 176 ALA A C 1
ATOM 1330 O O . ALA A 1 176 ? 38.827 -4.394 -29.502 1.00 74.19 176 ALA A O 1
ATOM 1331 N N . ALA A 1 177 ? 39.304 -3.654 -31.566 1.00 77.62 177 ALA A N 1
ATOM 1332 C CA . ALA A 1 177 ? 40.525 -4.446 -31.704 1.00 77.62 177 ALA A CA 1
ATOM 1333 C C . ALA A 1 177 ? 41.650 -3.940 -30.783 1.00 77.62 177 ALA A C 1
ATOM 1335 O O . ALA A 1 177 ? 42.311 -4.752 -30.140 1.00 77.62 177 ALA A O 1
ATOM 1336 N N . LYS A 1 178 ? 41.819 -2.615 -30.670 1.00 76.88 178 LYS A N 1
ATOM 1337 C CA . LYS A 1 178 ? 42.793 -1.999 -29.753 1.00 76.88 178 LYS A CA 1
ATOM 1338 C C . LYS A 1 178 ? 42.436 -2.251 -28.291 1.00 76.88 178 LYS A C 1
ATOM 1340 O O . LYS A 1 178 ? 43.298 -2.650 -27.517 1.00 76.88 178 LYS A O 1
ATOM 1345 N N . ASP A 1 179 ? 41.162 -2.100 -27.938 1.00 73.75 179 ASP A N 1
ATOM 1346 C CA . ASP A 1 179 ? 40.684 -2.331 -26.572 1.00 73.75 179 ASP A CA 1
ATOM 1347 C C . ASP A 1 179 ? 40.857 -3.810 -26.162 1.00 73.75 179 ASP A C 1
ATOM 1349 O O . ASP A 1 179 ? 41.183 -4.116 -25.015 1.00 73.75 179 ASP A O 1
ATOM 1353 N N . ALA A 1 180 ? 40.685 -4.747 -27.105 1.00 78.81 180 ALA A N 1
ATOM 1354 C CA . ALA A 1 180 ? 40.906 -6.175 -26.876 1.00 78.81 180 ALA A CA 1
ATOM 1355 C C . ALA A 1 180 ? 42.393 -6.545 -26.730 1.00 78.81 180 ALA A C 1
ATOM 1357 O O . ALA A 1 180 ? 42.720 -7.438 -25.946 1.00 78.81 180 ALA A O 1
ATOM 1358 N N . GLU A 1 181 ? 43.289 -5.884 -27.466 1.00 77.62 181 GLU A N 1
ATOM 1359 C CA . GLU A 1 181 ? 44.739 -6.046 -27.309 1.00 77.62 181 GLU A CA 1
ATOM 1360 C C . GLU A 1 181 ? 45.204 -5.500 -25.951 1.00 77.62 181 GLU A C 1
ATOM 1362 O O . GLU A 1 181 ? 45.884 -6.202 -25.202 1.00 77.62 181 GLU A O 1
ATOM 1367 N N . GLU A 1 182 ? 44.739 -4.308 -25.571 1.00 81.44 182 GLU A N 1
ATOM 1368 C CA . GLU A 1 182 ? 45.065 -3.686 -24.285 1.00 81.44 182 GLU A CA 1
ATOM 1369 C C . GLU A 1 182 ? 44.546 -4.511 -23.095 1.00 81.44 182 GLU A C 1
ATOM 1371 O O . GLU A 1 182 ? 45.233 -4.655 -22.082 1.00 81.44 182 GLU A O 1
ATOM 1376 N N . ALA A 1 183 ? 43.357 -5.111 -23.215 1.00 80.62 183 ALA A N 1
ATOM 1377 C CA . ALA A 1 183 ? 42.816 -6.006 -22.194 1.00 80.62 183 ALA A CA 1
ATOM 1378 C C . ALA A 1 183 ? 43.646 -7.292 -22.030 1.00 80.62 183 ALA A C 1
ATOM 1380 O O . ALA A 1 183 ? 43.800 -7.779 -20.910 1.00 80.62 183 ALA A O 1
ATOM 1381 N N . ARG A 1 184 ? 44.202 -7.835 -23.123 1.00 81.75 184 ARG A N 1
ATOM 1382 C CA . ARG A 1 184 ? 45.083 -9.015 -23.080 1.00 81.75 184 ARG A CA 1
ATOM 1383 C C . ARG A 1 184 ? 46.427 -8.694 -22.439 1.00 81.75 184 ARG A C 1
ATOM 1385 O O . ARG A 1 184 ? 46.895 -9.474 -21.615 1.00 81.75 184 ARG A O 1
ATOM 1392 N N . GLU A 1 185 ? 47.006 -7.541 -22.767 1.00 84.50 185 GLU A N 1
ATOM 1393 C CA . GLU A 1 185 ? 48.254 -7.075 -22.152 1.00 84.50 185 GLU A CA 1
ATOM 1394 C C . GLU A 1 185 ? 48.063 -6.850 -20.644 1.00 84.50 185 GLU A C 1
ATOM 1396 O O . GLU A 1 185 ? 48.842 -7.349 -19.836 1.00 84.50 185 GLU A O 1
ATOM 1401 N N . LYS A 1 186 ? 46.964 -6.190 -20.246 1.00 85.81 186 LYS A N 1
ATOM 1402 C CA . LYS A 1 186 ? 46.611 -5.988 -18.832 1.00 85.81 186 LYS A CA 1
ATOM 1403 C C . LYS A 1 186 ? 46.401 -7.306 -18.086 1.00 85.81 186 LYS A C 1
ATOM 1405 O O . LYS A 1 186 ? 46.864 -7.432 -16.958 1.00 85.81 186 LYS A O 1
ATOM 1410 N N . ALA A 1 187 ? 45.741 -8.287 -18.703 1.00 83.06 187 ALA A N 1
ATOM 1411 C CA . ALA A 1 187 ? 45.551 -9.604 -18.095 1.00 83.06 187 ALA A CA 1
ATOM 1412 C C . ALA A 1 187 ? 46.886 -10.330 -17.857 1.00 83.06 187 ALA A C 1
ATOM 1414 O O . ALA A 1 187 ? 47.073 -10.907 -16.791 1.00 83.06 187 ALA A O 1
ATOM 1415 N N . ARG A 1 188 ? 47.831 -10.234 -18.804 1.00 85.88 188 ARG A N 1
ATOM 1416 C CA . ARG A 1 188 ? 49.175 -10.818 -18.670 1.00 85.88 188 ARG A CA 1
ATOM 1417 C C . ARG A 1 188 ? 49.960 -10.203 -17.511 1.00 85.88 188 ARG A C 1
ATOM 1419 O O . ARG A 1 188 ? 50.568 -10.936 -16.743 1.00 85.88 188 ARG A O 1
ATOM 1426 N N . VAL A 1 189 ? 49.912 -8.877 -17.362 1.00 85.81 189 VAL A N 1
ATOM 1427 C CA . VAL A 1 189 ? 50.590 -8.179 -16.254 1.00 85.81 189 VAL A CA 1
ATOM 1428 C C . VAL A 1 189 ? 49.991 -8.578 -14.903 1.00 85.81 189 VAL A C 1
ATOM 1430 O O . VAL A 1 189 ? 50.734 -8.831 -13.963 1.00 85.81 189 VAL A O 1
ATOM 1433 N N . VAL A 1 190 ? 48.664 -8.703 -14.807 1.00 86.06 190 VAL A N 1
ATOM 1434 C CA . VAL A 1 190 ? 47.998 -9.134 -13.564 1.00 86.06 190 VAL A CA 1
ATOM 1435 C C . VAL A 1 190 ? 48.365 -10.575 -13.193 1.00 86.06 190 VAL A C 1
ATOM 1437 O O . VAL A 1 190 ? 48.554 -10.869 -12.016 1.00 86.06 190 VAL A O 1
ATOM 1440 N N . GLU A 1 191 ? 48.484 -11.469 -14.176 1.00 81.25 191 GLU A N 1
ATOM 1441 C CA . GLU A 1 191 ? 48.909 -12.856 -13.951 1.00 81.25 191 GLU A CA 1
ATOM 1442 C C . GLU A 1 191 ? 50.378 -12.937 -13.494 1.00 81.25 191 GLU A C 1
ATOM 1444 O O . GLU A 1 191 ? 50.692 -13.662 -12.550 1.00 81.25 191 GLU A O 1
ATOM 1449 N N . GLU A 1 192 ? 51.264 -12.136 -14.095 1.00 82.75 192 GLU A N 1
ATOM 1450 C CA . GLU A 1 192 ? 52.675 -12.037 -13.700 1.00 82.75 192 GLU A CA 1
ATOM 1451 C C . GLU A 1 192 ? 52.839 -11.450 -12.284 1.00 82.75 192 GLU A C 1
ATOM 1453 O O . GLU A 1 192 ? 53.604 -11.980 -11.476 1.00 82.75 192 GLU A O 1
ATOM 1458 N N . GLU A 1 193 ? 52.066 -10.415 -11.936 1.00 81.19 193 GLU A N 1
ATOM 1459 C CA . GLU A 1 193 ? 52.047 -9.846 -10.582 1.00 81.19 193 GLU A CA 1
ATOM 1460 C C . GLU A 1 193 ? 51.481 -10.822 -9.537 1.00 81.19 193 GLU A C 1
ATOM 1462 O O . GLU A 1 193 ? 51.963 -10.849 -8.403 1.00 81.19 193 GLU A O 1
ATOM 1467 N N . ALA A 1 194 ? 50.477 -11.632 -9.890 1.00 82.94 194 ALA A N 1
ATOM 1468 C CA . ALA A 1 194 ? 49.908 -12.636 -8.991 1.00 82.94 194 ALA A CA 1
ATOM 1469 C C . ALA A 1 194 ? 50.918 -13.749 -8.671 1.00 82.94 194 ALA A C 1
ATOM 1471 O O . ALA A 1 194 ? 51.111 -14.077 -7.501 1.00 82.94 194 ALA A O 1
ATOM 1472 N N . LEU A 1 195 ? 51.625 -14.254 -9.689 1.00 83.94 195 LEU A N 1
ATOM 1473 C CA . LEU A 1 195 ? 52.705 -15.232 -9.522 1.00 83.94 195 LEU A CA 1
ATOM 1474 C C . LEU A 1 195 ? 53.860 -14.680 -8.676 1.00 83.94 195 LEU A C 1
ATOM 1476 O O . LEU A 1 195 ? 54.408 -15.397 -7.840 1.00 83.94 195 LEU A O 1
ATOM 1480 N N . ALA A 1 196 ? 54.219 -13.403 -8.854 1.00 83.62 196 ALA A N 1
ATOM 1481 C CA . ALA A 1 196 ? 55.257 -12.759 -8.052 1.00 83.62 196 ALA A CA 1
ATOM 1482 C C . ALA A 1 196 ? 54.862 -12.642 -6.568 1.00 83.62 196 ALA A C 1
ATOM 1484 O O . ALA A 1 196 ? 55.689 -12.908 -5.696 1.00 83.62 196 ALA A O 1
ATOM 1485 N N . ARG A 1 197 ? 53.598 -12.298 -6.278 1.00 82.62 197 ARG A N 1
ATOM 1486 C CA . ARG A 1 197 ? 53.076 -12.238 -4.901 1.00 82.62 197 ARG A CA 1
ATOM 1487 C C . ARG A 1 197 ? 53.018 -13.614 -4.249 1.00 82.62 197 ARG A C 1
ATOM 1489 O O . ARG A 1 197 ? 53.440 -13.751 -3.108 1.00 82.62 197 ARG A O 1
ATOM 1496 N N . GLU A 1 198 ? 52.565 -14.631 -4.979 1.00 83.19 198 GLU A N 1
ATOM 1497 C CA . GLU A 1 198 ? 52.513 -16.007 -4.471 1.00 83.19 198 GLU A CA 1
ATOM 1498 C C . GLU A 1 198 ? 53.923 -16.553 -4.175 1.00 83.19 198 GLU A C 1
ATOM 1500 O O . GLU A 1 198 ? 54.141 -17.210 -3.157 1.00 83.19 198 GLU A O 1
ATOM 1505 N N . ALA A 1 199 ? 54.918 -16.217 -5.005 1.00 82.75 199 ALA A N 1
ATOM 1506 C CA . ALA A 1 199 ? 56.315 -16.575 -4.762 1.00 82.75 199 ALA A CA 1
ATOM 1507 C C . ALA A 1 199 ? 56.923 -15.845 -3.549 1.00 82.75 199 ALA A C 1
ATOM 1509 O O . ALA A 1 199 ? 57.721 -16.431 -2.813 1.00 82.75 199 ALA A O 1
ATOM 1510 N N . GLU A 1 200 ? 56.560 -14.578 -3.323 1.00 81.31 200 GLU A N 1
ATOM 1511 C CA . GLU A 1 200 ? 56.988 -13.821 -2.142 1.00 81.31 200 GLU A CA 1
ATOM 1512 C C . GLU A 1 200 ? 56.364 -14.385 -0.857 1.00 81.31 200 GLU A C 1
ATOM 1514 O O . GLU A 1 200 ? 57.081 -14.618 0.119 1.00 81.31 200 GLU A O 1
ATOM 1519 N N . GLU A 1 201 ? 55.063 -14.695 -0.877 1.00 82.50 201 GLU A N 1
ATOM 1520 C CA . GLU A 1 201 ? 54.364 -15.343 0.238 1.00 82.50 201 GLU A CA 1
ATOM 1521 C C . GLU A 1 201 ? 54.961 -16.721 0.554 1.00 82.50 201 GLU A C 1
ATOM 1523 O O . GLU A 1 201 ? 55.234 -17.024 1.717 1.00 82.50 201 GLU A O 1
ATOM 1528 N N . ALA A 1 202 ? 55.252 -17.538 -0.463 1.00 83.06 202 ALA A N 1
ATOM 1529 C CA . ALA A 1 202 ? 55.897 -18.836 -0.273 1.00 83.06 202 ALA A CA 1
ATOM 1530 C C . ALA A 1 202 ? 57.284 -18.711 0.382 1.00 83.06 202 ALA A C 1
ATOM 1532 O O . ALA A 1 202 ? 57.627 -19.517 1.250 1.00 83.06 202 ALA A O 1
ATOM 1533 N N . ARG A 1 203 ? 58.062 -17.681 0.017 1.00 82.31 203 ARG A N 1
ATOM 1534 C CA . ARG A 1 203 ? 59.388 -17.431 0.601 1.00 82.31 203 ARG A CA 1
ATOM 1535 C C . ARG A 1 203 ? 59.298 -17.035 2.074 1.00 82.31 203 ARG A C 1
ATOM 1537 O O . ARG A 1 203 ? 60.104 -17.503 2.873 1.00 82.31 203 ARG A O 1
ATOM 1544 N N . LEU A 1 204 ? 58.313 -16.214 2.440 1.00 80.88 204 LEU A N 1
ATOM 1545 C CA . LEU A 1 204 ? 58.072 -15.833 3.835 1.00 80.88 204 LEU A CA 1
ATOM 1546 C C . LEU A 1 204 ? 57.635 -17.035 4.678 1.00 80.88 204 LEU A C 1
ATOM 1548 O O . LEU A 1 204 ? 58.134 -17.215 5.784 1.00 80.88 204 LEU A O 1
ATOM 1552 N N . VAL A 1 205 ? 56.773 -17.902 4.138 1.00 81.62 205 VAL A N 1
ATOM 1553 C CA . VAL A 1 205 ? 56.353 -19.135 4.824 1.00 81.62 205 VAL A CA 1
ATOM 1554 C C . VAL A 1 205 ? 57.526 -20.101 5.014 1.00 81.62 205 VAL A C 1
ATOM 1556 O O . VAL A 1 205 ? 57.614 -20.764 6.048 1.00 81.62 205 VAL A O 1
ATOM 1559 N N . GLU A 1 206 ? 58.437 -20.206 4.044 1.00 79.50 206 GLU A N 1
ATOM 1560 C CA . GLU A 1 206 ? 59.645 -21.025 4.186 1.00 79.50 206 GLU A CA 1
ATOM 1561 C C . GLU A 1 206 ? 60.601 -20.453 5.245 1.00 79.50 206 GLU A C 1
ATOM 1563 O O . GLU A 1 206 ? 61.108 -21.203 6.081 1.00 79.50 206 GLU A O 1
ATOM 1568 N N . GLU A 1 207 ? 60.796 -19.133 5.268 1.00 77.94 207 GLU A N 1
ATOM 1569 C CA . GLU A 1 207 ? 61.608 -18.446 6.277 1.00 77.94 207 GLU A CA 1
ATOM 1570 C C . GLU A 1 207 ? 61.017 -18.605 7.687 1.00 77.94 207 GLU A C 1
ATOM 1572 O O . GLU A 1 207 ? 61.742 -18.920 8.632 1.00 77.94 207 GLU A O 1
ATOM 1577 N N . GLU A 1 208 ? 59.696 -18.485 7.827 1.00 77.31 208 GLU A N 1
ATOM 1578 C CA . GLU A 1 208 ? 58.992 -18.677 9.096 1.00 77.31 208 GLU A CA 1
ATOM 1579 C C . GLU A 1 208 ? 59.066 -20.140 9.568 1.00 77.31 208 GLU A C 1
ATOM 1581 O O . GLU A 1 208 ? 59.322 -20.407 10.744 1.00 77.31 208 GLU A O 1
ATOM 1586 N N . ARG A 1 209 ? 58.947 -21.111 8.650 1.00 76.12 209 ARG A N 1
ATOM 1587 C CA . ARG A 1 209 ? 59.166 -22.538 8.950 1.00 76.12 209 ARG A CA 1
ATOM 1588 C C . ARG A 1 209 ? 60.604 -22.825 9.375 1.00 76.12 209 ARG A C 1
ATOM 1590 O O . ARG A 1 209 ? 60.810 -23.605 10.304 1.00 76.12 209 ARG A O 1
ATOM 1597 N N . ALA A 1 210 ? 61.591 -22.208 8.728 1.00 78.44 210 ALA A N 1
ATOM 1598 C CA . ALA A 1 210 ? 62.995 -22.348 9.098 1.00 78.44 210 ALA A CA 1
ATOM 1599 C C . ALA A 1 210 ? 63.291 -21.711 10.468 1.00 78.44 210 ALA A C 1
ATOM 1601 O O . ALA A 1 210 ? 64.047 -22.279 11.256 1.00 78.44 210 ALA A O 1
ATOM 1602 N N . ALA A 1 211 ? 62.670 -20.570 10.783 1.00 78.25 211 ALA A N 1
ATOM 1603 C CA . ALA A 1 211 ? 62.759 -19.937 12.098 1.00 78.25 211 ALA A CA 1
ATOM 1604 C C . ALA A 1 211 ? 62.102 -20.797 13.193 1.00 78.25 211 ALA A C 1
ATOM 1606 O O . ALA A 1 211 ? 62.697 -21.000 14.250 1.00 78.25 211 ALA A O 1
ATOM 1607 N N . ALA A 1 212 ? 60.926 -21.371 12.921 1.00 75.31 212 ALA A N 1
ATOM 1608 C CA . ALA A 1 212 ? 60.245 -22.280 13.840 1.00 75.31 212 ALA A CA 1
ATOM 1609 C C . ALA A 1 212 ? 61.049 -23.569 14.089 1.00 75.31 212 ALA A C 1
ATOM 1611 O O . ALA A 1 212 ? 61.140 -24.019 15.226 1.00 75.31 212 ALA A O 1
ATOM 1612 N N . ALA A 1 213 ? 61.687 -24.135 13.058 1.00 72.88 213 ALA A N 1
ATOM 1613 C CA . ALA A 1 213 ? 62.545 -25.312 13.207 1.00 72.88 213 ALA A CA 1
ATOM 1614 C C . ALA A 1 213 ? 63.779 -25.037 14.085 1.00 72.88 213 ALA A C 1
ATOM 1616 O O . ALA A 1 213 ? 64.157 -25.889 14.884 1.00 72.88 213 ALA A O 1
ATOM 1617 N N . ARG A 1 214 ? 64.368 -23.835 13.998 1.00 67.62 214 ARG A N 1
ATOM 1618 C CA . ARG A 1 214 ? 65.497 -23.431 14.856 1.00 67.62 214 ARG A CA 1
ATOM 1619 C C . ARG A 1 214 ? 65.111 -23.273 16.325 1.00 67.62 214 ARG A C 1
ATOM 1621 O O . ARG A 1 214 ? 65.924 -23.576 17.183 1.00 67.62 214 ARG A O 1
ATOM 1628 N N . LEU A 1 215 ? 63.880 -22.850 16.615 1.00 61.75 215 LEU A N 1
ATOM 1629 C CA . LEU A 1 215 ? 63.378 -22.767 17.992 1.00 61.75 215 LEU A CA 1
ATOM 1630 C C . LEU A 1 215 ? 63.105 -24.147 18.610 1.00 61.75 215 LEU A C 1
ATOM 1632 O O . LEU A 1 215 ? 63.171 -24.282 19.823 1.00 61.75 215 LEU A O 1
ATOM 1636 N N . VAL A 1 216 ? 62.832 -25.167 17.791 1.00 61.56 216 VAL A N 1
ATOM 1637 C CA . VAL A 1 216 ? 62.624 -26.551 18.258 1.00 61.56 216 VAL A CA 1
ATOM 1638 C C . VAL A 1 216 ? 63.950 -27.283 18.524 1.00 61.56 216 VAL A C 1
ATOM 1640 O O . VAL A 1 216 ? 63.963 -28.231 19.298 1.00 61.56 216 VAL A O 1
ATOM 1643 N N . GLU A 1 217 ? 65.071 -26.853 17.932 1.00 58.78 217 GLU A N 1
ATOM 1644 C CA . GLU A 1 217 ? 66.408 -27.405 18.230 1.00 58.78 217 GLU A CA 1
ATOM 1645 C C . GLU A 1 217 ? 67.088 -26.774 19.464 1.00 58.78 217 GLU A C 1
ATOM 1647 O O . GLU A 1 217 ? 68.138 -27.261 19.884 1.00 58.78 217 GLU A O 1
ATOM 1652 N N . GLU A 1 218 ? 66.517 -25.715 20.053 1.00 56.34 218 GLU A N 1
ATOM 1653 C CA . GLU A 1 218 ? 67.077 -25.011 21.224 1.00 56.34 218 GLU A CA 1
ATOM 1654 C C . GLU A 1 218 ? 66.379 -25.356 22.566 1.00 56.34 218 GLU A C 1
ATOM 1656 O O . GLU A 1 218 ? 66.740 -24.778 23.593 1.00 56.34 218 GLU A O 1
ATOM 1661 N N . GLU A 1 219 ? 65.430 -26.311 22.582 1.00 45.75 219 GLU A N 1
ATOM 1662 C CA . GLU A 1 219 ? 64.821 -26.909 23.799 1.00 45.75 219 GLU A CA 1
ATOM 1663 C C . GLU A 1 219 ? 65.378 -28.300 24.156 1.00 45.75 219 GLU A C 1
ATOM 1665 O O . GLU A 1 219 ? 65.581 -29.138 23.247 1.00 45.75 219 GLU A O 1
#

Radius of gyration: 32.88 Å; Cα contacts (8 Å, |Δi|>4): 160; chains: 1; bounding box: 90×44×75 Å

Mean predicted aligned error: 16.71 Å

Sequence (219 aa):
MADGDPEEQAAFWVGVVTGSVQPEGESLQAWLKSGVVLCELVNTLSPGCAGKTSSREVLASKPQMIRRMKEMENIVSYSEAARALGVPESDMFVTFDLYEDKNFPAVVRNLHSLGRVAQQRGFDGPTLGAKLASKNVRKFSQAQLDEAKAMPAKWTNRGDSMGEGQAVKDARAAQAAKDAEEAREKARVVEEEALAREAEEARLVEEERAAAARLVEEE

InterPro domains:
  IPR001715 Calponin homology domain [PF00307] (6-119)
  IPR001715 Calponin homology domain [PS50021] (4-119)
  IPR001715 Calponin homology domain [SM00033] (6-114)
  IPR003096 Smooth muscle protein/calponin [PR00888] (2-15)
  IPR003096 Smooth muscle protein/calponin [PR00888] (70-86)
  IPR003096 Smooth muscle protein/calponin [PR00888] (86-101)
  IPR003096 Smooth muscle protein/calponin [PR00888] (107-121)
  IPR003096 Smooth muscle protein/calponin [PR00888] (140-153)
  IPR036872 CH domain superfamily [G3DSA:1.10.418.10] (5-156)
  IPR036872 CH domain superfamily [SSF47576] (5-140)
  IPR050606 Calponin-like [PTHR47385] (7-183)

Organism: NCBI:txid33657

Nearest PDB structures (foldseek):
  1wyp-assembly1_A  TM=8.665E-01  e=8.144E-06  Homo sapiens
  1ujo-assembly1_A  TM=7.291E-01  e=9.105E-07  Mus musculus
  1p2x-assembly1_A  TM=7.644E-01  e=3.392E-05  Schizosaccharomyces pombe
  5l0o-assembly1_B  TM=6.535E-01  e=3.755E-05  Homo sapiens
  1wym-assembly1_A  TM=6.922E-01  e=7.664E-05  Homo sapiens

pLDDT: mean 80.2, std 12.91, range [39.91, 95.38]

Foldseek 3Di:
DDPDDLQVLLQVQLCQQLVNHDDPPDGSLRVCQQLPSLLSNLCSLPNCQLHDADDPVVLVPDDPVVSNVSSLSSNVSSQRSLVVLPQDPVLGDHSCCRNVVVPVVSVSSSSLSSLQSSVVVPNPDDGRHDHDDDPPPDDDDPVRVVVVVVDDPVPDPPPPDDPPPPVVVVVVVVVVVVVVVVVVVVVVVVVVVVVVVVVVVVVVVVVVVVVVVVVVVVD

Solvent-accessible surface area (backbone atoms only — not comparable to full-atom values): 12817 Å² total; per-residue (Å²): 143,82,90,65,61,70,60,59,55,48,51,52,49,54,20,68,70,54,72,50,76,80,61,88,90,62,52,71,58,68,66,46,42,54,12,43,62,52,26,46,40,46,30,67,78,41,78,71,54,38,62,90,74,72,54,70,69,66,42,70,74,39,58,69,71,60,27,54,55,50,21,50,50,32,38,50,36,26,52,54,28,42,48,74,70,62,42,56,78,88,42,58,67,56,62,57,23,53,66,70,61,73,40,50,70,43,51,48,48,26,51,36,42,45,30,31,45,41,50,74,73,65,54,88,66,89,83,34,64,74,80,71,81,74,84,80,80,78,82,74,54,71,68,58,54,51,52,63,66,70,52,62,56,93,83,45,94,63,58,102,69,78,81,80,51,69,67,60,56,54,51,51,52,54,49,54,53,52,54,52,51,52,51,51,54,52,49,50,50,53,52,52,52,49,53,51,50,54,54,52,52,51,50,52,52,50,51,50,51,54,52,53,53,55,60,63,72,74,111

Secondary structure (DSSP, 8-state):
-----HHHHHHHHHHHHHSPPPPTT--HHHHHTTSHHHHHHHHHHSTTSS--PPPHHHHHTS-HHHHHHHHHHHHHHHHHHHHHHT--GGG---HHHHHS-S-HHHHHHHHHHHHHHHHHTT--S---SPPPPP-------HHHHHHHHHS-GGGSS--S-----HHHHHHHHHHHHHHHHHHHHHHHHHHHHHHHHHHHHHHHHHHHHHHHHHHHS--